Protein AF-A0A7R9BF26-F1 (afdb_monomer)

Organism: NCBI:txid399045

InterPro domains:
  IPR000421 Coagulation factor 5/8, C-terminal domain [PF00754] (26-139)
  IPR000421 Coagulation factor 5/8, C-terminal domain [PS01286] (125-142)
  IPR000421 Coagulation factor 5/8, C-terminal domain [PS50022] (1-142)
  IPR000421 Coagulation factor 5/8, C-terminal domain [SM00231] (3-142)
  IPR000421 Coagulation factor 5/8, C-terminal domain [cd00057] (7-141)
  IPR008979 Galactose-binding-like domain superfamily [SSF49785] (12-143)
  IPR048525 Discoidin domain-containing receptor 1/2, DS-like domain [PF21114] (148-254)

Nearest PDB structures (foldseek):
  4ag4-assembly1_A  TM=7.982E-01  e=8.325E-20  Homo sapiens
  7azb-assembly1_A  TM=8.829E-01  e=4.326E-13  Homo sapiens
  4qds-assembly1_B  TM=7.547E-01  e=5.752E-09  Homo sapiens
  6tdb-assembly4_D  TM=7.764E-01  e=1.797E-08  Homo sapiens
  2qqo-assembly3_A  TM=7.181E-01  e=1.338E-07  Homo sapiens

pLDDT: mean 81.73, std 18.09, range [24.58, 98.25]

Mean predicted aligned error: 9.23 Å

Secondary structure (DSSP, 8-state):
-EEPP-EESS-TT-SSSSSTT--GGG-SB--SSPB-SS----EEE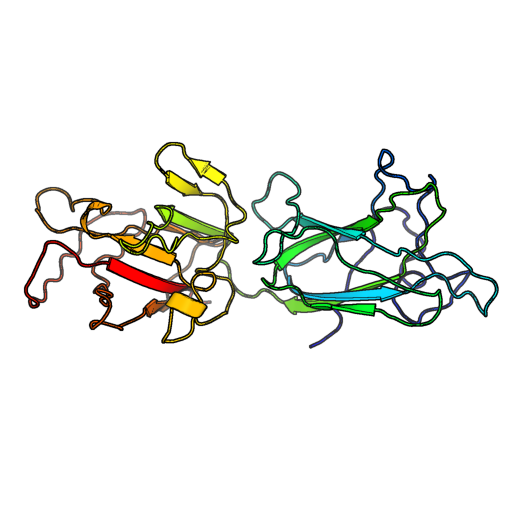EEEEEEEEEEEEEE---GGGT-----SEEEEEEE-TT-SSPEEP--TT----EE--SSSSS-EEEEEEEEEEEEEEEEEEE-SS-B---BEEEEEEEE----EEEEE-BPPPBPTTS-B---TT--SEE-TTSBEESB--GGGSSPPPPS-TTT-GGG-EEEEGGGSEEPTTSS-EE---EEEESS--EEEEEEEEE---GGGTB-PPPP-----SSS------------TTS-EEEEEEEEEEEE-

Foldseek 3Di:
DDWQDWAWPDDPPPRQLQAPPHQPPQRWAWDPFFAAQPDKDKTKIASVAKWFFFKKKKAFRCNVVPGWAAFQKKFKWFDAPQDPDIFTDAALVRDGMDGFDPTHRDMDMDTGHQTDTHRMMIIIGHDNDGGIHIIRMTTDTGGDPFFWQDKKWAAAQAAPVRQTLGQSRWRADADPLRMGDRTDGQQASPDDFDLPCSVVSNLKGKHWQVSFDADPPDNDGDTDMDTDGPDDFAWPDKDWRWHPPVVRQEHADDDAFDDDPDDDGDGDDDDDDDDRDRHMIMTSHIDIGGDD

Solvent-accessible surface area (backbone atoms only — not comparable to full-atom values): 16650 Å² total; per-residue (Å²): 133,41,79,52,75,69,44,66,63,86,68,100,82,63,83,74,22,36,41,66,96,35,70,52,91,58,19,38,48,56,65,94,63,59,30,22,81,88,42,85,56,70,54,42,35,42,41,91,48,49,27,38,34,43,28,37,35,36,24,18,16,26,50,95,73,76,35,81,26,33,35,51,22,30,32,44,33,35,32,34,82,93,57,96,60,78,41,73,49,54,36,84,83,70,49,47,73,43,81,45,26,93,45,25,74,56,70,31,78,47,76,42,54,59,51,46,71,29,31,31,41,30,45,27,58,45,33,90,53,81,38,69,40,15,41,12,49,46,43,29,34,47,79,50,86,71,54,73,55,24,44,28,35,67,58,34,37,64,45,95,87,66,54,57,15,36,52,79,59,47,72,37,51,70,46,97,90,39,37,35,35,83,15,52,28,38,41,68,57,86,51,79,46,54,88,64,38,86,88,33,32,79,31,28,32,21,43,42,58,88,76,38,48,62,44,89,98,54,89,50,66,42,84,68,75,48,80,42,57,79,61,93,68,52,74,71,52,71,52,70,45,60,44,68,50,53,95,78,39,26,36,69,74,81,89,58,80,89,75,66,103,66,84,80,87,66,92,66,87,83,91,85,86,94,75,90,88,69,48,27,34,35,33,13,28,52,47,73,40,66,55,130

Structure (mmCIF, N/CA/C/O backbone):
data_AF-A0A7R9BF26-F1
#
_entry.id   AF-A0A7R9BF26-F1
#
loop_
_atom_site.group_PDB
_atom_site.id
_atom_site.type_symbol
_atom_site.label_atom_id
_atom_site.label_alt_id
_atom_site.label_comp_id
_atom_site.label_asym_id
_atom_site.label_entity_id
_atom_site.label_seq_id
_atom_site.pdbx_PDB_ins_code
_atom_site.Cartn_x
_atom_site.Cartn_y
_atom_site.Cartn_z
_atom_site.occupancy
_atom_site.B_iso_or_equiv
_atom_site.auth_seq_id
_atom_site.auth_comp_id
_atom_site.auth_asym_id
_atom_site.auth_atom_id
_atom_site.pdbx_PDB_model_num
ATOM 1 N N . MET A 1 1 ? -11.846 0.792 -15.240 1.00 51.44 1 MET A N 1
ATOM 2 C CA . MET A 1 1 ? -10.496 1.201 -14.793 1.00 51.44 1 MET A CA 1
ATOM 3 C C . MET A 1 1 ? -9.929 2.122 -15.854 1.00 51.44 1 MET A C 1
ATOM 5 O O . MET A 1 1 ? -10.245 1.907 -17.022 1.00 51.44 1 MET A O 1
ATOM 9 N N . ARG A 1 2 ? -9.201 3.169 -15.472 1.00 64.88 2 ARG A N 1
ATOM 10 C CA . ARG A 1 2 ? -8.595 4.113 -16.416 1.00 64.88 2 ARG A CA 1
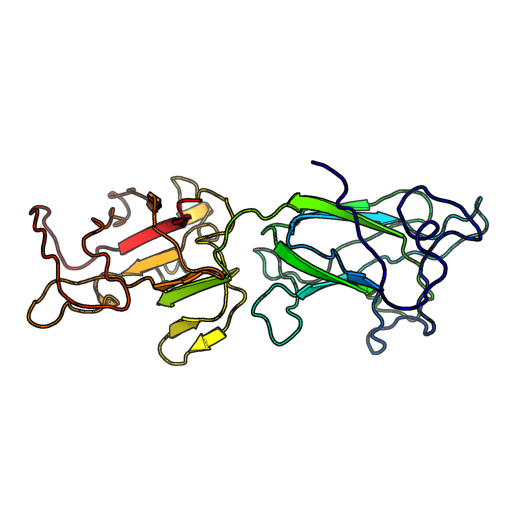ATOM 11 C C . ARG A 1 2 ? -7.123 4.293 -16.061 1.00 64.88 2 ARG A C 1
ATOM 13 O O . ARG A 1 2 ? -6.767 4.194 -14.887 1.00 64.88 2 ARG A O 1
ATOM 20 N N . ALA A 1 3 ? -6.321 4.555 -17.086 1.00 70.69 3 ALA A N 1
ATOM 21 C CA . ALA A 1 3 ? -4.963 5.049 -16.935 1.00 70.69 3 ALA A CA 1
ATOM 22 C C . ALA A 1 3 ? -4.975 6.329 -16.084 1.00 70.69 3 ALA A C 1
ATOM 24 O O . ALA A 1 3 ? -5.806 7.218 -16.308 1.00 70.69 3 ALA A O 1
ATOM 25 N N . VAL A 1 4 ? -4.095 6.390 -15.089 1.00 70.44 4 VAL A N 1
ATOM 26 C CA . VAL A 1 4 ? -3.896 7.555 -14.227 1.00 70.44 4 VAL A CA 1
ATOM 27 C C . VAL A 1 4 ? -2.885 8.471 -14.915 1.00 70.44 4 VAL A C 1
ATOM 29 O O . VAL A 1 4 ? -1.775 8.025 -15.188 1.00 70.44 4 VAL A O 1
ATOM 32 N N . PRO A 1 5 ? -3.219 9.736 -15.209 1.00 71.94 5 PRO A N 1
ATOM 33 C CA . PRO A 1 5 ? -2.259 10.663 -15.793 1.00 71.94 5 PRO A CA 1
ATOM 34 C C . PRO A 1 5 ? -1.188 11.035 -14.763 1.00 71.94 5 PRO A C 1
ATOM 36 O O . PRO A 1 5 ? -1.504 11.299 -13.604 1.00 71.94 5 PRO A O 1
ATOM 39 N N . PHE A 1 6 ? 0.078 11.096 -15.177 1.00 69.00 6 PHE A N 1
ATOM 40 C CA . PHE A 1 6 ? 1.170 11.444 -14.272 1.00 69.00 6 PHE A CA 1
ATOM 41 C C . PHE A 1 6 ? 2.364 12.088 -14.967 1.00 69.00 6 PHE A C 1
ATOM 43 O O . PHE A 1 6 ? 2.525 11.995 -16.184 1.00 69.00 6 PHE A O 1
ATOM 50 N N . ASN A 1 7 ? 3.226 12.718 -14.166 1.00 67.62 7 ASN A N 1
ATOM 51 C CA . ASN A 1 7 ? 4.518 13.231 -14.603 1.00 67.62 7 ASN A CA 1
ATOM 52 C C . ASN A 1 7 ? 5.645 12.387 -14.015 1.00 67.62 7 ASN A C 1
ATOM 54 O O . ASN A 1 7 ? 5.550 11.886 -12.898 1.00 67.62 7 ASN A O 1
ATOM 58 N N . ILE A 1 8 ? 6.742 12.271 -14.752 1.00 58.31 8 ILE A N 1
ATOM 59 C CA . ILE A 1 8 ? 7.933 11.563 -14.287 1.00 58.31 8 ILE A CA 1
ATOM 60 C C . ILE A 1 8 ? 8.918 12.587 -13.728 1.00 58.31 8 ILE A C 1
ATOM 62 O O . ILE A 1 8 ? 9.273 13.548 -14.413 1.00 58.31 8 ILE A O 1
ATOM 66 N N . GLY A 1 9 ? 9.334 12.389 -12.477 1.00 45.56 9 GLY A N 1
ATOM 67 C CA . GLY A 1 9 ? 10.364 13.199 -11.830 1.00 45.56 9 GLY A CA 1
ATOM 68 C C . GLY A 1 9 ? 11.761 12.843 -12.352 1.00 45.56 9 GLY A C 1
ATOM 69 O O . GLY A 1 9 ? 12.053 11.674 -12.580 1.00 45.56 9 GLY A O 1
ATOM 70 N N . HIS A 1 10 ? 12.614 13.861 -12.501 1.00 41.16 10 HIS A N 1
ATOM 71 C CA . HIS A 1 10 ? 13.935 13.870 -13.152 1.00 41.16 10 HIS A CA 1
ATOM 72 C C . HIS A 1 10 ? 13.934 13.829 -14.702 1.00 41.16 10 HIS A C 1
ATOM 74 O O . HIS A 1 10 ? 13.579 12.842 -15.351 1.00 41.16 10 HIS A O 1
ATOM 80 N N . ASP A 1 11 ? 14.435 14.948 -15.245 1.00 39.59 11 ASP A N 1
ATOM 81 C CA . ASP A 1 11 ? 14.518 15.442 -16.630 1.00 39.59 11 ASP A CA 1
ATOM 82 C C . ASP A 1 11 ? 13.271 16.106 -17.238 1.00 39.59 11 ASP A C 1
ATOM 84 O O . ASP A 1 11 ? 12.328 15.477 -17.712 1.00 39.59 11 ASP A O 1
ATOM 88 N N . HIS A 1 12 ? 13.354 17.437 -17.312 1.00 36.25 12 HIS A N 1
ATOM 89 C CA . HIS A 1 12 ? 12.369 18.395 -17.819 1.00 36.25 12 HIS A CA 1
ATOM 90 C C . HIS A 1 12 ? 12.105 18.337 -19.342 1.00 36.25 12 HIS A C 1
ATOM 92 O O . HIS A 1 12 ? 11.664 19.334 -19.911 1.00 36.25 12 HIS A O 1
ATOM 98 N N . GLN A 1 13 ? 12.334 17.212 -20.035 1.00 33.97 13 GLN A N 1
ATOM 99 C CA . GLN A 1 13 ? 12.191 17.193 -21.503 1.00 33.97 13 GLN A CA 1
ATOM 100 C C . GLN A 1 13 ? 11.659 15.915 -22.175 1.00 33.97 13 GLN A C 1
ATOM 102 O O . GLN A 1 13 ? 11.575 15.892 -23.399 1.00 33.97 13 GLN A O 1
ATOM 107 N N . LEU A 1 14 ? 11.227 14.876 -21.447 1.00 42.25 14 LEU A N 1
ATOM 108 C CA . LEU A 1 14 ? 10.731 13.628 -22.068 1.00 42.25 14 LEU A CA 1
ATOM 109 C C . LEU A 1 14 ? 9.489 13.069 -21.348 1.00 42.25 14 LEU A C 1
ATOM 111 O O . LEU A 1 14 ? 9.527 12.005 -20.735 1.00 42.25 14 LEU A O 1
ATOM 115 N N . SER A 1 15 ? 8.375 13.802 -21.414 1.00 44.84 15 SER A N 1
ATOM 116 C CA . SER A 1 15 ? 7.097 13.402 -20.797 1.00 44.84 15 SER A CA 1
ATOM 117 C C . SER A 1 15 ? 6.328 12.328 -21.594 1.00 44.84 15 SER A C 1
ATOM 119 O O . SER A 1 15 ? 5.576 11.573 -20.986 1.00 44.84 15 SER A O 1
ATOM 121 N N . SER A 1 16 ? 6.538 12.194 -22.911 1.00 46.16 16 SER A N 1
ATOM 122 C CA . SER A 1 16 ? 5.736 11.319 -23.795 1.00 46.16 16 SER A CA 1
ATOM 123 C C . SER A 1 16 ? 6.488 10.125 -24.407 1.00 46.16 16 SER A C 1
ATOM 125 O O . SER A 1 16 ? 6.064 9.569 -25.416 1.00 46.16 16 SER A O 1
ATOM 127 N N . SER A 1 17 ? 7.650 9.743 -23.872 1.00 48.06 17 SER A N 1
ATOM 128 C CA . SER A 1 17 ? 8.403 8.570 -24.358 1.00 48.06 17 SER A CA 1
ATOM 129 C C . SER A 1 17 ? 8.475 7.433 -23.343 1.00 48.06 17 SER A C 1
ATOM 131 O O . SER A 1 17 ? 9.115 6.424 -23.603 1.00 48.06 17 SER A O 1
ATOM 133 N N . ARG A 1 18 ? 7.852 7.591 -22.172 1.00 54.44 18 ARG A N 1
ATOM 134 C CA . ARG A 1 18 ? 7.981 6.666 -21.032 1.00 54.44 18 ARG A CA 1
ATOM 135 C C . ARG A 1 18 ? 6.645 6.021 -20.621 1.00 54.44 18 ARG A C 1
ATOM 137 O O . ARG A 1 18 ? 6.643 5.169 -19.734 1.00 54.44 18 ARG A O 1
ATOM 144 N N . GLN A 1 19 ? 5.539 6.395 -21.275 1.00 57.72 19 GLN A N 1
ATOM 145 C CA . GLN A 1 19 ? 4.234 5.739 -21.127 1.00 57.72 19 GLN A CA 1
ATOM 146 C C . GLN A 1 19 ? 4.193 4.446 -21.957 1.00 57.72 19 GLN A C 1
ATOM 148 O O . GLN A 1 19 ? 4.924 4.291 -22.943 1.00 57.72 19 GLN A O 1
ATOM 153 N N . ILE A 1 20 ? 3.349 3.491 -21.565 1.00 49.75 20 ILE A N 1
ATOM 154 C CA . ILE A 1 20 ? 3.234 2.208 -22.275 1.00 49.75 20 ILE A CA 1
ATOM 155 C C . ILE A 1 20 ? 2.747 2.454 -23.706 1.00 49.75 20 ILE A C 1
ATOM 157 O O . ILE A 1 20 ? 1.939 3.344 -23.970 1.00 49.75 20 ILE A O 1
ATOM 161 N N . ARG A 1 21 ? 3.235 1.637 -24.648 1.00 56.22 21 ARG A N 1
ATOM 162 C CA . ARG A 1 21 ? 2.860 1.679 -26.076 1.00 56.22 21 ARG A CA 1
ATOM 163 C C . ARG A 1 21 ? 3.266 2.9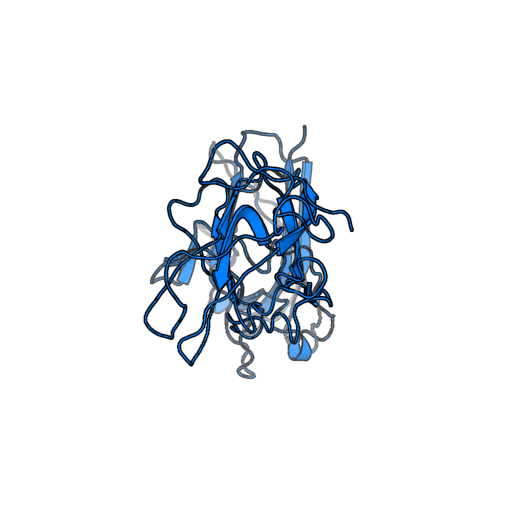61 -26.819 1.00 56.22 21 ARG A C 1
ATOM 165 O O . ARG A 1 21 ? 2.866 3.132 -27.966 1.00 56.22 21 ARG A O 1
ATOM 172 N N . GLN A 1 22 ? 4.082 3.828 -26.219 1.00 58.19 22 GLN A N 1
ATOM 173 C CA . GLN A 1 22 ? 4.744 4.934 -26.916 1.00 58.19 22 GLN A CA 1
ATOM 174 C C . GLN A 1 22 ? 6.179 4.521 -27.294 1.00 58.19 22 GLN A C 1
ATOM 176 O O . GLN A 1 22 ? 6.900 3.947 -26.482 1.00 58.19 22 GLN A O 1
ATOM 181 N N . GLU A 1 23 ? 6.584 4.771 -28.545 1.00 55.12 23 GLU A N 1
ATOM 182 C CA . GLU A 1 23 ? 7.872 4.322 -29.130 1.00 55.12 23 GLU A CA 1
ATOM 183 C C . GLU A 1 23 ? 8.753 5.500 -29.610 1.00 55.12 23 GLU A C 1
ATOM 185 O O . GLU A 1 23 ? 9.633 5.344 -30.456 1.00 55.12 23 GLU A O 1
ATOM 190 N N . ILE A 1 24 ? 8.539 6.712 -29.086 1.00 52.16 24 ILE A N 1
ATOM 191 C CA . ILE A 1 24 ? 9.310 7.899 -29.489 1.00 52.16 24 ILE A CA 1
ATOM 192 C C . ILE A 1 24 ? 10.739 7.820 -28.903 1.00 52.16 24 ILE A C 1
ATOM 194 O O . ILE A 1 24 ? 10.912 7.722 -27.690 1.00 52.16 24 ILE A O 1
ATOM 198 N N . HIS A 1 25 ? 11.766 7.867 -29.765 1.00 47.97 25 HIS A N 1
ATOM 199 C CA . HIS A 1 25 ? 13.205 7.930 -29.426 1.00 47.97 25 HIS A CA 1
ATOM 200 C C . HIS A 1 25 ? 13.702 6.884 -28.401 1.00 47.97 25 HIS A C 1
ATOM 202 O O . HIS A 1 25 ? 14.299 7.227 -27.385 1.00 47.97 25 HIS A O 1
ATOM 208 N N . ALA A 1 26 ? 13.480 5.595 -28.683 1.00 54.38 26 ALA A N 1
ATOM 209 C CA . ALA A 1 26 ? 13.887 4.437 -27.864 1.00 54.38 26 ALA A CA 1
ATOM 210 C C . ALA A 1 26 ? 13.131 4.225 -26.530 1.00 54.38 26 ALA A C 1
ATOM 212 O O . ALA A 1 26 ? 13.331 3.189 -25.899 1.00 54.38 26 ALA A O 1
ATOM 213 N N . GLY A 1 27 ? 12.201 5.118 -26.169 1.00 70.88 27 GLY A N 1
ATOM 214 C CA . GLY A 1 27 ? 10.891 4.757 -25.607 1.00 70.88 27 GLY A CA 1
ATOM 215 C C . GLY A 1 27 ? 10.806 4.120 -24.211 1.00 70.88 27 GLY A C 1
ATOM 216 O O . GLY A 1 27 ? 9.789 3.504 -23.920 1.00 70.88 27 GLY A O 1
ATOM 217 N N . ALA A 1 28 ? 11.824 4.185 -23.349 1.00 82.69 28 ALA A N 1
ATOM 218 C CA . ALA A 1 28 ? 11.741 3.630 -21.990 1.00 82.69 28 ALA A CA 1
ATOM 219 C C . ALA A 1 28 ? 12.651 4.372 -21.001 1.00 82.69 28 ALA A C 1
ATOM 221 O O . ALA A 1 28 ? 13.631 5.004 -21.397 1.00 82.69 28 ALA A O 1
ATOM 222 N N . TRP A 1 29 ? 12.354 4.276 -19.703 1.00 90.44 29 TRP A N 1
ATOM 223 C CA . TRP A 1 29 ? 13.291 4.677 -18.653 1.00 90.44 29 TRP A CA 1
ATOM 224 C C . TRP A 1 29 ? 14.268 3.534 -18.375 1.00 90.44 29 TRP A C 1
ATOM 226 O O . TRP A 1 29 ? 13.840 2.408 -18.134 1.00 90.44 29 TRP A O 1
ATOM 236 N N . CYS A 1 30 ? 15.566 3.821 -18.383 1.00 90.75 30 CYS A N 1
ATOM 237 C CA . CYS A 1 30 ? 16.610 2.866 -18.026 1.00 90.75 30 CYS A CA 1
ATOM 238 C C . CYS A 1 30 ? 17.479 3.500 -16.928 1.00 90.75 30 CYS A C 1
ATOM 240 O O . CYS A 1 30 ? 17.959 4.621 -17.132 1.00 90.75 30 CYS A O 1
ATOM 242 N N . PRO A 1 31 ? 17.679 2.841 -15.773 1.00 91.25 31 PRO A N 1
ATOM 243 C CA 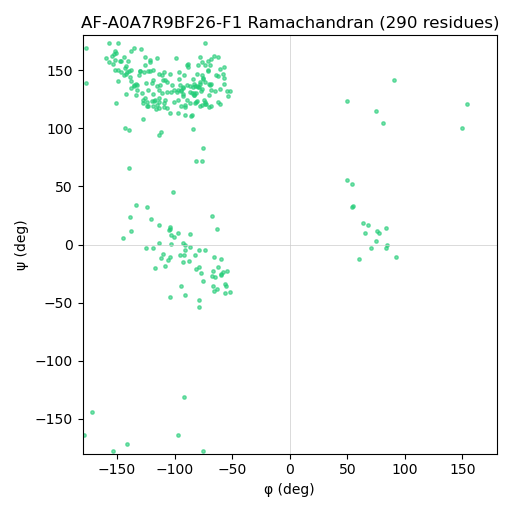. PRO A 1 31 ? 18.582 3.333 -14.745 1.00 91.25 31 PRO A CA 1
ATOM 244 C C . PRO A 1 31 ? 20.010 3.441 -15.287 1.00 91.25 31 PRO A C 1
ATOM 246 O O . PRO A 1 31 ? 20.420 2.690 -16.175 1.00 91.25 31 PRO A O 1
ATOM 249 N N . ARG A 1 32 ? 20.779 4.385 -14.736 1.00 87.88 32 ARG A N 1
ATOM 250 C CA . ARG A 1 32 ? 22.177 4.603 -15.134 1.00 87.88 32 ARG A CA 1
ATOM 251 C C . ARG A 1 32 ? 23.051 3.402 -14.772 1.00 87.88 32 ARG A C 1
ATOM 253 O O . ARG A 1 32 ? 23.939 3.026 -15.534 1.00 87.88 32 ARG A O 1
ATOM 260 N N . SER A 1 33 ? 22.803 2.832 -13.599 1.00 90.25 33 SER A N 1
ATOM 261 C CA . SER A 1 33 ? 23.521 1.681 -13.064 1.00 90.25 33 SER A CA 1
ATOM 262 C C . SER A 1 33 ? 22.817 0.384 -13.464 1.00 90.25 33 SER A C 1
ATOM 264 O O . SER A 1 33 ? 21.589 0.322 -13.527 1.00 90.25 33 SER A O 1
ATOM 266 N N . SER A 1 34 ? 23.587 -0.680 -13.706 1.00 92.50 34 SER A N 1
ATOM 267 C CA . SER A 1 34 ? 22.999 -2.018 -13.851 1.00 92.50 34 SER A CA 1
ATOM 268 C C . SER A 1 34 ? 22.446 -2.490 -12.508 1.00 92.50 34 SER A C 1
ATOM 270 O O . SER A 1 34 ? 23.083 -2.302 -11.475 1.00 92.50 34 SER A O 1
ATOM 272 N N . ILE A 1 35 ? 21.269 -3.110 -12.531 1.00 94.44 35 ILE A N 1
ATOM 273 C CA . ILE A 1 35 ? 20.554 -3.539 -11.329 1.00 94.44 35 ILE A CA 1
ATOM 274 C C . ILE A 1 35 ? 21.096 -4.881 -10.851 1.00 94.44 35 ILE A C 1
ATOM 276 O O . ILE A 1 35 ? 21.292 -5.802 -11.646 1.00 94.44 35 ILE A O 1
ATOM 280 N N . SER A 1 36 ? 21.297 -4.983 -9.543 1.00 92.12 36 SER A N 1
ATOM 281 C CA . SER A 1 36 ? 21.687 -6.185 -8.808 1.00 92.12 36 SER A CA 1
ATOM 282 C C . SER A 1 36 ? 20.947 -6.221 -7.466 1.00 92.12 36 SER A C 1
ATOM 284 O O . SER A 1 36 ? 20.063 -5.404 -7.208 1.00 92.12 36 SER A O 1
ATOM 286 N N . ASP A 1 37 ? 21.309 -7.156 -6.593 1.00 88.88 37 ASP A N 1
ATOM 287 C CA . ASP A 1 37 ? 20.798 -7.227 -5.223 1.00 88.88 37 ASP A CA 1
ATOM 288 C C . ASP A 1 37 ? 21.205 -6.028 -4.345 1.00 88.88 37 ASP A C 1
ATOM 290 O O . ASP A 1 37 ? 20.479 -5.662 -3.422 1.00 88.88 37 ASP A O 1
ATOM 294 N N . SER A 1 38 ? 22.346 -5.414 -4.652 1.00 87.62 38 SER A N 1
ATOM 295 C CA . SER A 1 38 ? 23.000 -4.337 -3.900 1.00 87.62 38 SER A CA 1
ATOM 296 C C . SER A 1 38 ? 22.833 -2.950 -4.530 1.00 87.62 38 SER A C 1
ATOM 298 O O . SER A 1 38 ? 23.141 -1.950 -3.883 1.00 87.62 38 SER A O 1
ATOM 300 N N . VAL A 1 39 ? 22.330 -2.865 -5.766 1.00 90.25 39 VAL A N 1
ATOM 301 C CA . VAL A 1 39 ? 22.105 -1.599 -6.481 1.00 90.25 39 VAL A CA 1
ATOM 302 C C . VAL A 1 39 ? 20.612 -1.288 -6.538 1.00 90.25 39 VAL A C 1
ATOM 304 O O . VAL A 1 39 ? 19.840 -2.020 -7.155 1.00 90.25 39 VAL A O 1
ATOM 307 N N . VAL A 1 40 ? 20.215 -0.171 -5.923 1.00 93.19 40 VAL A N 1
ATOM 308 C CA . VAL A 1 40 ? 18.826 0.303 -5.882 1.00 93.19 40 VAL A CA 1
ATOM 309 C C . VAL A 1 40 ? 18.701 1.605 -6.667 1.00 93.19 40 VAL A C 1
ATOM 311 O O . VAL A 1 40 ? 19.278 2.621 -6.300 1.00 93.19 40 VAL A O 1
ATOM 314 N N . GLU A 1 41 ? 17.900 1.570 -7.724 1.00 95.12 41 GLU A N 1
ATOM 315 C CA . GLU A 1 41 ? 17.525 2.718 -8.555 1.00 95.12 41 GLU A CA 1
ATOM 316 C C . GLU A 1 41 ? 15.995 2.784 -8.610 1.00 95.12 41 GLU A C 1
ATOM 318 O O . GLU A 1 41 ? 15.323 1.786 -8.330 1.00 95.12 41 GLU A O 1
ATOM 323 N N . TRP A 1 42 ? 15.415 3.929 -8.970 1.00 95.69 42 TRP A N 1
ATOM 324 C CA . TRP A 1 42 ? 13.959 4.058 -9.038 1.00 95.69 42 TRP A CA 1
ATOM 325 C C . TRP A 1 42 ? 13.485 4.998 -10.142 1.00 95.69 42 TRP A C 1
ATOM 327 O O . TRP A 1 42 ? 14.117 6.007 -10.448 1.00 95.69 42 TRP A O 1
ATOM 337 N N . LEU A 1 43 ? 12.311 4.681 -10.683 1.00 94.81 43 LEU A N 1
ATOM 338 C CA . LEU A 1 43 ? 11.504 5.591 -11.485 1.00 94.81 43 LEU A CA 1
ATOM 339 C C . LEU A 1 43 ? 10.444 6.214 -10.580 1.00 94.81 43 LEU A C 1
ATOM 341 O O . LEU A 1 43 ? 9.558 5.506 -10.102 1.00 94.81 43 LEU A O 1
ATOM 345 N N . GLU A 1 44 ? 10.542 7.521 -10.339 1.00 95.12 44 GLU A N 1
ATOM 346 C CA . GLU A 1 44 ? 9.568 8.270 -9.541 1.00 95.12 44 GLU A CA 1
ATOM 347 C C . GLU A 1 44 ? 8.504 8.920 -10.424 1.00 95.12 44 GLU A C 1
ATOM 349 O O . GLU A 1 44 ? 8.797 9.590 -11.418 1.00 95.12 44 GLU A O 1
ATOM 354 N N . ILE A 1 45 ? 7.259 8.743 -10.006 1.00 94.12 45 ILE A N 1
ATOM 355 C CA . ILE A 1 45 ? 6.071 9.292 -10.629 1.00 94.12 45 ILE A CA 1
ATOM 356 C C . ILE A 1 45 ? 5.403 10.248 -9.644 1.00 94.12 45 ILE A C 1
ATOM 358 O O . ILE A 1 45 ? 5.055 9.850 -8.533 1.00 94.12 45 ILE A O 1
ATOM 362 N N . ASP A 1 46 ? 5.192 11.485 -10.085 1.00 94.06 46 ASP A N 1
ATOM 363 C CA . ASP A 1 46 ? 4.423 12.514 -9.388 1.00 94.06 46 ASP A CA 1
ATOM 364 C C . ASP A 1 46 ? 3.050 12.659 -10.065 1.00 94.06 46 ASP A C 1
ATOM 366 O O . ASP A 1 46 ? 2.943 13.084 -11.225 1.00 94.06 46 ASP A O 1
ATOM 370 N N . LEU A 1 47 ? 1.997 12.277 -9.338 1.00 92.69 47 LEU A N 1
ATOM 371 C CA . LEU A 1 47 ? 0.614 12.252 -9.824 1.00 92.69 47 LEU A CA 1
ATOM 372 C C . LEU A 1 47 ? -0.062 13.629 -9.753 1.00 92.69 47 LEU A C 1
ATOM 374 O O . LEU A 1 47 ? -1.168 13.789 -10.269 1.00 92.69 47 LEU A O 1
ATOM 378 N N . ARG A 1 48 ? 0.567 14.630 -9.112 1.00 91.12 48 ARG A N 1
ATOM 379 C CA . ARG A 1 48 ? 0.041 15.993 -8.861 1.00 91.12 48 ARG A CA 1
ATOM 380 C C . ARG A 1 48 ? -1.244 16.080 -8.027 1.00 91.12 48 ARG A C 1
ATOM 382 O O . ARG A 1 48 ? -1.609 17.169 -7.598 1.00 91.12 48 ARG A O 1
ATOM 389 N N . SER A 1 49 ? -1.924 14.964 -7.806 1.00 91.88 49 SER A N 1
ATOM 390 C CA . SER A 1 49 ? -3.134 14.815 -7.003 1.00 91.88 49 SER A CA 1
ATOM 391 C C . SER A 1 49 ? -3.183 13.401 -6.428 1.00 91.88 49 SER A C 1
ATOM 393 O O . SER A 1 49 ? -2.439 12.523 -6.867 1.00 91.88 49 SER A O 1
ATOM 395 N N . THR A 1 50 ? -4.032 13.185 -5.428 1.00 93.38 50 THR A N 1
ATOM 396 C CA . THR A 1 50 ? -4.143 11.892 -4.751 1.00 93.38 50 THR A CA 1
ATOM 397 C C . THR A 1 50 ? -5.058 10.952 -5.533 1.00 93.38 50 THR A C 1
ATOM 399 O O . THR A 1 50 ? -6.191 11.301 -5.871 1.00 93.38 50 THR A O 1
ATOM 402 N N . PHE A 1 51 ? -4.591 9.732 -5.783 1.00 94.94 51 PHE A N 1
ATOM 403 C CA . PHE A 1 51 ? -5.351 8.683 -6.459 1.00 94.94 51 PHE A CA 1
ATOM 404 C C . PHE A 1 51 ? -5.483 7.442 -5.585 1.00 94.94 51 PHE A C 1
ATOM 406 O O . PHE A 1 51 ? -4.572 7.099 -4.834 1.00 94.94 51 PHE A O 1
ATOM 413 N N . VAL A 1 52 ? -6.591 6.726 -5.767 1.00 95.00 52 VAL A N 1
ATOM 414 C CA . VAL A 1 52 ? -6.708 5.314 -5.398 1.00 95.00 52 VAL A CA 1
ATOM 415 C C . VAL A 1 52 ? -6.174 4.492 -6.569 1.00 95.00 52 VAL A C 1
ATOM 417 O O . VAL A 1 52 ? -6.783 4.445 -7.642 1.00 95.00 52 V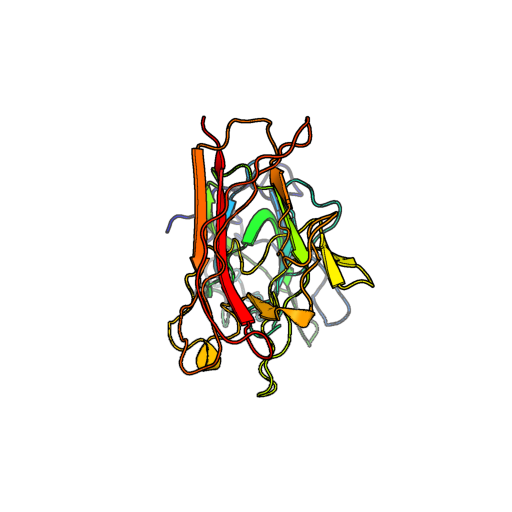AL A O 1
ATOM 420 N N . ILE A 1 53 ? -5.027 3.851 -6.380 1.00 96.62 53 ILE A N 1
ATOM 421 C CA . ILE A 1 53 ? -4.340 3.043 -7.387 1.00 96.62 53 ILE A CA 1
ATOM 422 C C . ILE A 1 53 ? -4.628 1.571 -7.104 1.00 96.62 53 ILE A C 1
ATOM 424 O O . ILE A 1 53 ? -4.339 1.054 -6.026 1.00 96.62 53 ILE A O 1
ATOM 428 N N . ILE A 1 54 ? -5.185 0.886 -8.097 1.00 96.12 54 ILE A N 1
ATOM 429 C CA . ILE A 1 54 ? -5.661 -0.504 -7.992 1.00 96.12 54 ILE A CA 1
ATOM 430 C C . ILE A 1 54 ? -4.803 -1.486 -8.790 1.00 96.12 54 ILE A C 1
ATOM 432 O O . ILE A 1 54 ? -5.002 -2.700 -8.730 1.00 96.12 54 ILE A O 1
ATOM 436 N N . GLY A 1 55 ? -3.876 -0.979 -9.593 1.00 96.56 55 GLY A N 1
ATOM 437 C CA . GLY A 1 55 ? -3.038 -1.809 -10.432 1.00 96.56 55 GLY A CA 1
ATOM 438 C C . GLY A 1 55 ? -2.015 -1.003 -11.199 1.00 96.56 55 GLY A C 1
ATOM 439 O O . GLY A 1 55 ? -2.061 0.225 -11.269 1.00 96.56 55 GLY A O 1
ATOM 440 N N . MET A 1 56 ? -1.093 -1.737 -11.790 1.00 96.56 56 MET A N 1
ATOM 441 C CA . MET A 1 56 ? 0.002 -1.201 -12.570 1.00 96.56 56 MET A CA 1
ATOM 442 C C . MET A 1 56 ? 0.278 -2.103 -13.753 1.00 96.56 56 MET A C 1
ATOM 444 O O . MET A 1 56 ? 0.059 -3.313 -13.701 1.00 96.56 56 MET A O 1
ATOM 448 N N . GLU A 1 57 ? 0.786 -1.508 -14.811 1.00 95.81 57 GLU A N 1
ATOM 449 C CA . GLU A 1 57 ? 1.216 -2.217 -15.998 1.00 95.81 57 GLU A CA 1
ATOM 450 C C . GLU A 1 57 ? 2.674 -1.849 -16.269 1.00 95.81 57 GLU A C 1
ATOM 452 O O . GLU A 1 57 ? 3.073 -0.698 -16.085 1.00 95.81 57 GLU A O 1
ATOM 457 N N . THR A 1 58 ? 3.487 -2.828 -16.656 1.00 95.75 58 THR A N 1
ATOM 458 C CA . THR A 1 58 ? 4.893 -2.621 -17.012 1.00 95.75 58 THR A CA 1
ATOM 459 C C . THR A 1 58 ? 5.187 -3.199 -18.388 1.00 95.75 58 THR A C 1
ATOM 461 O O . THR A 1 58 ? 4.588 -4.193 -18.806 1.00 95.75 58 THR A O 1
ATOM 464 N N . GLN A 1 59 ? 6.122 -2.593 -19.110 1.00 93.19 59 GLN A N 1
ATOM 465 C CA . GLN A 1 59 ? 6.591 -3.061 -20.414 1.00 93.19 59 GLN A CA 1
ATOM 466 C C . GLN A 1 59 ? 8.095 -2.794 -20.550 1.00 93.19 59 GLN A C 1
ATOM 468 O O . GLN A 1 59 ? 8.600 -1.794 -20.040 1.00 93.19 59 GLN A O 1
ATOM 473 N N . GLY A 1 60 ? 8.822 -3.680 -21.233 1.00 90.94 60 GLY A N 1
ATOM 474 C CA . GLY A 1 60 ? 10.246 -3.485 -21.514 1.00 90.94 60 GLY A CA 1
ATOM 475 C C . GLY A 1 60 ? 10.514 -2.464 -22.622 1.00 90.94 60 GLY A C 1
ATOM 476 O O . GLY A 1 60 ? 9.591 -1.870 -23.190 1.00 90.94 60 GLY A O 1
ATOM 477 N N . ARG A 1 61 ? 11.792 -2.273 -22.960 1.00 88.94 61 ARG A N 1
ATOM 478 C CA . ARG A 1 61 ? 12.223 -1.449 -24.095 1.00 88.94 61 ARG A CA 1
ATOM 479 C C . ARG A 1 61 ? 12.181 -2.282 -25.372 1.00 88.94 61 ARG A C 1
ATOM 481 O O . ARG A 1 61 ? 13.111 -3.037 -25.629 1.00 88.94 61 ARG A O 1
ATOM 488 N N . HIS A 1 62 ? 11.126 -2.152 -26.175 1.00 80.38 62 HIS A N 1
ATOM 489 C CA . HIS A 1 62 ? 11.037 -2.865 -27.453 1.00 80.38 62 HIS A CA 1
ATOM 490 C C . HIS A 1 62 ? 11.869 -2.176 -28.542 1.00 80.38 62 HIS A C 1
ATOM 492 O O . HIS A 1 62 ? 12.732 -2.815 -29.144 1.00 80.38 62 HIS A O 1
ATOM 498 N N . GLY A 1 63 ? 11.645 -0.875 -28.778 1.00 72.12 63 GLY A N 1
ATOM 499 C CA . GLY A 1 63 ? 12.458 -0.061 -29.685 1.00 72.12 63 GLY A CA 1
ATOM 500 C C . GLY A 1 63 ? 12.575 -0.669 -31.083 1.00 72.12 63 GLY A C 1
ATOM 501 O O . GLY A 1 63 ? 13.689 -0.883 -31.560 1.00 72.12 63 GLY A O 1
ATOM 502 N N . MET A 1 64 ? 11.439 -1.016 -31.701 1.00 70.56 64 MET A N 1
ATOM 503 C CA . MET A 1 64 ? 11.365 -1.685 -33.016 1.00 70.56 64 MET A CA 1
ATOM 504 C C . MET A 1 64 ? 12.166 -3.003 -33.092 1.00 70.56 64 MET A C 1
ATOM 506 O O . MET A 1 64 ? 12.739 -3.339 -34.126 1.00 70.56 64 MET A O 1
ATOM 510 N N . GLY A 1 65 ? 12.245 -3.742 -31.981 1.00 70.44 65 GLY A N 1
ATOM 511 C CA . GLY A 1 65 ? 12.964 -5.017 -31.878 1.00 70.44 65 GLY A CA 1
ATOM 512 C C . GLY A 1 65 ? 14.470 -4.898 -31.618 1.00 70.44 65 GLY A C 1
ATOM 513 O O . GLY A 1 65 ? 15.134 -5.916 -31.431 1.00 70.44 65 GLY A O 1
ATOM 514 N N . LEU A 1 66 ? 15.019 -3.680 -31.566 1.00 76.19 66 LEU A N 1
ATOM 515 C CA . LEU A 1 66 ? 16.426 -3.448 -31.214 1.00 76.19 66 LEU A CA 1
ATOM 516 C C . LEU A 1 66 ? 16.656 -3.455 -29.699 1.00 76.19 66 LEU A C 1
ATOM 518 O O . LEU A 1 66 ? 17.789 -3.623 -29.244 1.00 76.19 66 LEU A O 1
ATOM 522 N N . GLY A 1 67 ? 15.600 -3.238 -28.914 1.00 79.94 67 GLY A N 1
ATOM 523 C CA . GLY A 1 67 ? 15.664 -3.274 -27.464 1.00 79.94 67 GLY A CA 1
ATOM 524 C C . GLY A 1 67 ? 15.568 -4.678 -26.887 1.00 79.94 67 GLY A C 1
ATOM 525 O O . GLY A 1 67 ? 14.790 -5.513 -27.352 1.00 79.94 67 GLY A O 1
ATOM 526 N N . LYS A 1 68 ? 16.400 -4.937 -25.873 1.00 87.00 68 LYS A N 1
ATOM 527 C CA . LYS A 1 68 ? 16.549 -6.252 -25.221 1.00 87.00 68 LYS A CA 1
ATOM 528 C C . LYS A 1 68 ? 16.333 -6.194 -23.707 1.00 87.00 68 LYS A C 1
ATOM 530 O O . LYS A 1 68 ? 16.375 -7.221 -23.040 1.00 87.00 68 LYS A O 1
ATOM 535 N N . GLU A 1 69 ? 16.104 -5.006 -23.160 1.00 92.00 69 GLU A N 1
ATOM 536 C CA . GLU A 1 69 ? 16.100 -4.736 -21.731 1.00 92.00 69 GLU A CA 1
ATOM 537 C C . GLU A 1 69 ? 14.671 -4.614 -21.200 1.00 92.00 69 GLU A C 1
ATOM 539 O O . GLU A 1 69 ? 13.831 -3.880 -21.726 1.00 92.00 69 GLU A O 1
ATOM 544 N N . TYR A 1 70 ? 14.411 -5.329 -20.114 1.00 94.31 70 TYR A N 1
ATOM 545 C CA . TYR A 1 70 ? 13.151 -5.328 -19.382 1.00 94.31 70 TYR A CA 1
ATOM 546 C C . TYR A 1 70 ? 13.421 -5.694 -17.919 1.00 94.31 70 TYR A C 1
ATOM 548 O O . TYR A 1 70 ? 14.433 -6.336 -17.608 1.00 94.31 70 TYR A O 1
ATOM 556 N N . ALA A 1 71 ? 12.532 -5.269 -17.021 1.00 96.06 71 ALA A N 1
ATOM 557 C CA . ALA A 1 71 ? 12.584 -5.633 -15.609 1.00 96.06 71 ALA A CA 1
ATOM 558 C C . ALA A 1 71 ?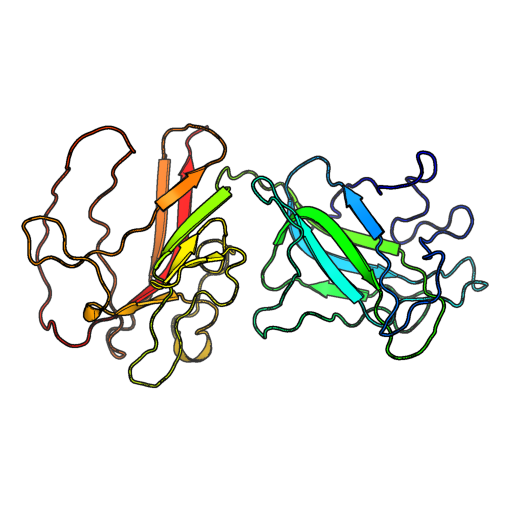 11.762 -6.907 -15.356 1.00 96.06 71 ALA A C 1
ATOM 560 O O . ALA A 1 71 ? 10.549 -6.915 -15.558 1.00 96.06 71 ALA A O 1
ATOM 561 N N . GLU A 1 72 ? 12.422 -7.972 -14.898 1.00 96.38 72 GLU A N 1
ATOM 562 C CA . GLU A 1 72 ? 11.768 -9.239 -14.522 1.00 96.38 72 GLU A CA 1
ATOM 563 C C . GLU A 1 72 ? 11.039 -9.151 -13.191 1.00 96.38 72 GLU A C 1
ATOM 565 O O . GLU A 1 72 ? 10.035 -9.825 -12.989 1.00 96.38 72 GLU A O 1
ATOM 570 N N . PHE A 1 73 ? 11.547 -8.322 -12.284 1.00 97.00 73 PHE A N 1
ATOM 571 C CA . PHE A 1 73 ? 10.956 -8.098 -10.980 1.00 97.00 73 PHE A CA 1
ATOM 572 C C . PHE A 1 73 ? 11.098 -6.636 -10.594 1.00 97.00 73 PHE A C 1
ATOM 574 O O . PHE A 1 73 ? 12.026 -5.942 -11.021 1.00 97.00 73 PHE A O 1
ATOM 581 N N . TYR A 1 74 ? 10.185 -6.168 -9.757 1.00 97.50 74 TYR A N 1
ATOM 582 C CA . TYR A 1 74 ? 10.262 -4.832 -9.188 1.00 97.50 74 TYR A CA 1
ATOM 583 C C . TYR A 1 74 ? 9.521 -4.764 -7.851 1.00 97.50 74 TYR A C 1
ATOM 585 O O . TYR A 1 74 ? 8.703 -5.626 -7.522 1.00 97.50 74 TYR A O 1
ATOM 593 N N . ARG A 1 75 ? 9.825 -3.733 -7.068 1.00 97.69 75 ARG A N 1
ATOM 594 C CA . ARG A 1 75 ? 9.103 -3.348 -5.852 1.00 97.69 75 ARG A CA 1
ATOM 595 C C . ARG A 1 75 ? 8.456 -1.988 -6.057 1.00 97.69 75 ARG A C 1
ATOM 597 O O . ARG A 1 75 ? 8.882 -1.223 -6.923 1.00 97.69 75 ARG A O 1
ATOM 604 N N . ILE A 1 76 ? 7.461 -1.687 -5.234 1.00 98.25 76 ILE A N 1
ATOM 605 C CA . ILE A 1 76 ? 6.799 -0.386 -5.220 1.00 98.25 76 ILE A CA 1
ATOM 606 C C . ILE A 1 76 ? 7.051 0.298 -3.885 1.00 98.25 76 ILE A C 1
ATOM 608 O O . ILE A 1 76 ? 6.938 -0.320 -2.825 1.00 98.25 76 ILE A O 1
ATOM 612 N N . MET A 1 77 ? 7.360 1.588 -3.948 1.00 98.19 77 MET A N 1
ATOM 613 C CA . MET A 1 77 ? 7.214 2.492 -2.814 1.00 98.19 77 MET A CA 1
ATOM 614 C C . MET A 1 77 ? 6.219 3.587 -3.168 1.00 98.19 77 MET A C 1
ATOM 616 O O . MET A 1 77 ? 6.107 3.967 -4.332 1.00 98.19 77 MET A O 1
ATOM 620 N N . TYR A 1 78 ? 5.505 4.109 -2.182 1.00 97.81 78 TYR A N 1
ATOM 621 C CA . TYR A 1 78 ? 4.537 5.176 -2.397 1.00 97.81 78 TYR A CA 1
ATOM 622 C C . TYR A 1 78 ? 4.573 6.204 -1.268 1.00 97.81 78 TYR A C 1
ATOM 624 O O . TYR A 1 78 ? 5.046 5.933 -0.160 1.00 97.81 78 TYR A O 1
ATOM 632 N N . MET A 1 79 ? 4.088 7.397 -1.582 1.00 95.75 79 MET A N 1
ATOM 633 C CA . MET A 1 79 ? 3.773 8.449 -0.626 1.00 95.75 79 MET A CA 1
ATOM 634 C C . MET A 1 79 ? 2.329 8.888 -0.827 1.00 95.75 79 MET A C 1
ATOM 636 O O . MET A 1 79 ? 1.774 8.750 -1.918 1.00 95.75 79 MET A O 1
ATOM 640 N N . ARG A 1 80 ? 1.737 9.414 0.243 1.00 93.25 80 ARG A N 1
ATOM 641 C CA . ARG A 1 80 ? 0.463 10.125 0.211 1.00 93.25 80 ARG A CA 1
ATOM 642 C C . ARG A 1 80 ? 0.533 11.359 1.108 1.00 93.25 80 ARG A C 1
ATOM 644 O O . ARG A 1 80 ? 1.438 11.429 1.952 1.00 93.25 80 ARG A O 1
ATOM 651 N N . PRO A 1 81 ? -0.433 12.287 1.009 1.00 87.88 81 PRO A N 1
ATOM 652 C CA . PRO A 1 81 ? -0.518 13.410 1.932 1.00 87.88 81 PRO A CA 1
ATOM 653 C C . PRO A 1 81 ? -0.487 12.948 3.397 1.00 87.88 81 PRO A C 1
ATOM 655 O O . PRO A 1 81 ? -1.183 12.011 3.782 1.00 87.88 81 PRO A O 1
ATOM 658 N N . GLY A 1 82 ? 0.353 13.593 4.210 1.00 84.00 82 GLY A N 1
ATOM 659 C CA . GLY A 1 82 ? 0.563 13.251 5.623 1.00 84.00 82 GLY A CA 1
ATOM 660 C C . GLY A 1 82 ? 1.716 12.276 5.899 1.00 84.00 82 GLY A C 1
ATOM 661 O O . GLY A 1 82 ? 2.113 12.131 7.055 1.00 84.00 82 GLY A O 1
ATOM 662 N N . PHE A 1 83 ? 2.299 11.638 4.879 1.00 91.25 83 PHE A N 1
ATOM 663 C CA . PHE A 1 83 ? 3.511 10.832 5.050 1.00 91.25 83 PHE A CA 1
ATOM 664 C C . PHE A 1 83 ? 4.782 11.683 5.001 1.00 91.25 83 PHE A C 1
ATOM 666 O O . PHE A 1 83 ? 4.963 12.505 4.107 1.00 91.25 83 PHE A O 1
ATOM 673 N N . ASN A 1 84 ? 5.699 11.416 5.935 1.00 90.06 84 ASN A N 1
ATOM 674 C CA . ASN A 1 84 ? 7.024 12.049 5.988 1.00 90.06 84 ASN A CA 1
ATOM 675 C C . ASN A 1 84 ? 8.119 11.202 5.317 1.00 90.06 84 ASN A C 1
ATOM 677 O O . ASN A 1 84 ? 9.249 11.655 5.161 1.00 90.06 84 ASN A O 1
ATOM 681 N N . GLU A 1 85 ? 7.800 9.962 4.947 1.00 93.69 85 GLU A N 1
ATOM 682 C CA . GLU A 1 85 ? 8.732 8.995 4.376 1.00 93.69 85 GLU A CA 1
ATOM 683 C C . GLU A 1 85 ? 8.021 8.083 3.371 1.00 93.69 85 GLU A C 1
ATOM 685 O O . GLU A 1 85 ? 6.801 7.907 3.416 1.00 93.69 85 GLU A O 1
ATOM 690 N N . TRP A 1 86 ? 8.797 7.495 2.463 1.00 95.81 86 TRP A N 1
ATOM 691 C CA . TRP A 1 86 ? 8.298 6.515 1.503 1.00 95.81 86 TRP A CA 1
ATOM 692 C C . TRP A 1 86 ? 7.904 5.222 2.212 1.00 95.81 86 TRP A C 1
ATOM 694 O O . TRP A 1 86 ? 8.681 4.676 2.997 1.00 95.81 86 TRP A O 1
ATOM 704 N N . ARG A 1 87 ? 6.724 4.687 1.890 1.00 95.88 87 ARG A N 1
ATOM 705 C CA . ARG A 1 87 ? 6.281 3.381 2.386 1.00 95.88 87 ARG A CA 1
ATOM 706 C C . ARG A 1 87 ? 6.487 2.302 1.326 1.00 95.88 87 ARG A C 1
ATOM 708 O O . ARG A 1 87 ? 6.103 2.518 0.176 1.00 95.88 87 ARG A O 1
ATOM 715 N N . PRO A 1 88 ? 7.067 1.139 1.674 1.00 96.75 88 PRO A N 1
ATOM 716 C CA . PRO A 1 88 ? 7.068 -0.010 0.782 1.00 96.75 88 PRO A CA 1
ATOM 717 C C . PRO A 1 88 ? 5.650 -0.571 0.665 1.00 96.75 88 PRO A C 1
ATOM 719 O O . PRO A 1 88 ? 4.949 -0.722 1.665 1.00 96.75 88 PRO A O 1
ATOM 722 N N . TYR A 1 89 ? 5.239 -0.914 -0.550 1.00 97.50 89 TYR A N 1
ATOM 723 C CA . TYR A 1 89 ? 4.010 -1.669 -0.754 1.00 97.50 89 TYR A CA 1
ATOM 724 C C . TYR A 1 89 ? 4.199 -3.127 -0.329 1.00 97.50 89 TYR A C 1
ATOM 726 O O . TYR A 1 89 ? 5.221 -3.744 -0.648 1.00 97.50 89 TYR A O 1
ATOM 734 N N . ARG A 1 90 ? 3.177 -3.686 0.323 1.00 95.62 90 ARG A N 1
ATOM 735 C CA . ARG A 1 90 ? 3.059 -5.118 0.601 1.00 95.62 90 ARG A CA 1
ATOM 736 C C . ARG A 1 90 ? 1.653 -5.580 0.254 1.00 95.62 90 ARG A C 1
ATOM 738 O O . ARG A 1 90 ? 0.693 -4.869 0.544 1.00 95.62 90 ARG A O 1
ATOM 745 N N . ASP A 1 91 ? 1.535 -6.743 -0.374 1.00 93.06 91 ASP A N 1
ATOM 746 C CA . ASP A 1 91 ? 0.226 -7.365 -0.564 1.00 93.06 91 ASP A CA 1
ATOM 747 C C . ASP A 1 91 ? -0.301 -7.957 0.757 1.00 93.06 91 ASP A C 1
ATOM 749 O O . ASP A 1 91 ? 0.406 -8.015 1.767 1.00 93.06 91 ASP A O 1
ATOM 753 N N . ARG A 1 92 ? -1.546 -8.447 0.762 1.00 89.19 92 ARG A N 1
ATOM 754 C CA . ARG A 1 92 ? -2.140 -9.098 1.951 1.00 89.19 92 ARG A CA 1
ATOM 755 C C . ARG A 1 92 ? -1.390 -10.338 2.452 1.00 89.19 92 ARG A C 1
ATOM 757 O O . ARG A 1 92 ? -1.710 -10.839 3.524 1.00 89.19 92 ARG A O 1
ATOM 764 N N . LYS A 1 93 ? -0.448 -10.867 1.671 1.00 89.38 93 LYS A N 1
ATOM 765 C CA . LYS A 1 93 ? 0.396 -12.021 2.004 1.00 89.38 93 LYS A CA 1
ATOM 766 C C . LYS A 1 93 ? 1.819 -11.591 2.393 1.00 89.38 93 LYS A C 1
ATOM 768 O O . LYS A 1 93 ? 2.702 -12.442 2.441 1.00 89.38 93 LYS A O 1
ATOM 773 N N . ASP A 1 94 ? 2.034 -10.297 2.651 1.00 90.81 94 ASP A N 1
ATOM 774 C CA . ASP A 1 94 ? 3.321 -9.672 2.992 1.00 90.81 94 ASP A CA 1
ATOM 775 C C . ASP A 1 94 ? 4.386 -9.762 1.874 1.00 90.81 94 ASP A C 1
ATOM 777 O O . ASP A 1 94 ? 5.579 -9.541 2.100 1.00 90.81 94 ASP A O 1
ATOM 781 N N . ASN A 1 95 ? 3.982 -10.029 0.625 1.00 94.50 95 ASN A N 1
ATOM 782 C CA . ASN A 1 95 ? 4.901 -10.002 -0.513 1.00 94.50 95 ASN A CA 1
ATOM 783 C C . ASN A 1 95 ? 5.157 -8.563 -0.970 1.00 94.50 95 ASN A C 1
ATOM 785 O O . ASN A 1 95 ? 4.233 -7.772 -1.156 1.00 94.50 95 ASN A O 1
ATOM 789 N N . GLN A 1 96 ? 6.427 -8.252 -1.237 1.00 95.62 96 GLN A N 1
ATOM 790 C CA . GLN A 1 96 ? 6.874 -6.924 -1.691 1.00 95.62 96 GLN A CA 1
ATOM 791 C C . GLN A 1 96 ? 7.383 -6.904 -3.137 1.00 95.62 96 GLN A C 1
ATOM 793 O O . GLN A 1 96 ? 7.660 -5.838 -3.686 1.00 95.62 96 GLN A O 1
ATOM 798 N N . VAL A 1 97 ? 7.587 -8.081 -3.734 1.00 96.50 97 VAL A N 1
ATOM 799 C CA . VAL A 1 97 ? 8.193 -8.235 -5.060 1.00 96.50 97 VAL A CA 1
ATOM 800 C C . VAL A 1 97 ? 7.124 -8.662 -6.050 1.00 96.50 97 VAL A C 1
ATOM 802 O O . VAL A 1 97 ? 6.481 -9.693 -5.871 1.00 96.50 97 VAL A O 1
ATOM 805 N N . PHE A 1 98 ? 6.985 -7.889 -7.119 1.00 97.69 98 PHE A N 1
ATOM 806 C CA . PHE A 1 98 ? 6.124 -8.208 -8.246 1.00 97.69 98 PHE A CA 1
ATOM 807 C C . PHE A 1 98 ? 6.918 -8.878 -9.359 1.00 97.69 98 PHE A C 1
ATOM 809 O O . PHE A 1 98 ? 8.050 -8.484 -9.644 1.00 97.69 98 PHE A O 1
ATOM 816 N N . GLU A 1 99 ? 6.300 -9.856 -10.018 1.00 97.25 99 GLU A N 1
ATOM 817 C CA . GLU A 1 99 ? 6.766 -10.367 -11.308 1.00 97.25 99 GLU A CA 1
ATOM 818 C C . GLU A 1 99 ? 6.440 -9.330 -12.394 1.00 97.25 99 GLU A C 1
ATOM 820 O O . GLU A 1 99 ? 5.282 -8.956 -12.588 1.00 97.25 99 GLU A O 1
ATOM 825 N N . GLY A 1 100 ? 7.470 -8.852 -13.082 1.00 96.50 100 GLY A N 1
ATOM 826 C CA . GLY A 1 100 ? 7.384 -7.922 -14.199 1.00 96.50 100 GLY A CA 1
ATOM 827 C C . GLY A 1 100 ? 7.307 -8.639 -15.545 1.00 96.50 100 GLY A C 1
ATOM 828 O O . GLY A 1 100 ? 6.494 -9.538 -15.763 1.00 96.50 100 GLY A O 1
ATOM 829 N N . ASN A 1 101 ? 8.137 -8.202 -16.484 1.00 96.44 101 ASN A N 1
ATOM 830 C CA . ASN A 1 101 ? 8.084 -8.634 -17.875 1.00 96.44 101 ASN A CA 1
ATOM 831 C C . ASN A 1 101 ? 8.943 -9.881 -18.132 1.00 96.44 101 ASN A C 1
ATOM 833 O O . ASN A 1 101 ? 9.933 -10.125 -17.444 1.00 96.44 101 ASN A O 1
ATOM 837 N N . LYS A 1 102 ? 8.570 -10.651 -19.161 1.00 95.06 102 LYS A N 1
ATOM 838 C CA . LYS A 1 102 ? 9.329 -11.818 -19.660 1.00 95.06 102 LYS A CA 1
ATOM 839 C C . LYS A 1 102 ? 10.049 -11.541 -20.978 1.00 95.06 102 LYS A C 1
ATOM 841 O O . LYS A 1 102 ? 10.911 -12.313 -21.380 1.00 95.06 102 LYS A O 1
ATOM 846 N N . ASP A 1 103 ? 9.700 -10.437 -21.624 1.00 91.31 103 ASP A N 1
ATOM 847 C CA . ASP A 1 103 ? 10.271 -9.966 -22.873 1.00 91.31 103 ASP A CA 1
ATOM 848 C C . ASP A 1 103 ? 10.123 -8.436 -22.971 1.00 91.31 103 ASP A C 1
ATOM 850 O O . ASP A 1 103 ? 9.661 -7.766 -22.041 1.00 91.31 103 ASP A O 1
ATOM 854 N N . THR A 1 104 ? 10.557 -7.858 -24.090 1.00 88.62 104 THR A N 1
ATOM 855 C CA . THR A 1 104 ? 10.543 -6.406 -24.289 1.00 88.62 104 THR A CA 1
ATOM 856 C C . THR A 1 104 ? 9.247 -5.844 -24.865 1.00 88.62 104 THR A C 1
ATOM 858 O O . THR A 1 104 ? 9.053 -4.625 -24.831 1.00 88.62 104 THR A O 1
ATOM 861 N N . ARG A 1 105 ? 8.372 -6.696 -25.405 1.00 85.94 105 ARG A N 1
ATOM 862 C CA . ARG A 1 105 ? 7.200 -6.313 -26.198 1.00 85.94 105 ARG A CA 1
ATOM 863 C C . ARG A 1 105 ? 5.907 -6.436 -25.407 1.00 85.94 105 ARG A C 1
ATOM 865 O O . ARG A 1 105 ? 5.081 -5.532 -25.479 1.00 85.94 105 ARG A O 1
ATOM 872 N N . ASP A 1 106 ? 5.712 -7.518 -24.678 1.00 90.38 106 ASP A N 1
ATOM 873 C CA . ASP A 1 106 ? 4.439 -7.844 -24.060 1.00 90.38 106 ASP A CA 1
ATOM 874 C C . ASP A 1 106 ? 4.336 -7.128 -22.705 1.00 90.38 106 ASP A C 1
ATOM 876 O O . ASP A 1 106 ? 5.266 -7.127 -21.887 1.00 90.38 106 ASP A O 1
ATOM 880 N N . SER A 1 107 ? 3.209 -6.449 -22.480 1.00 93.62 107 SER A N 1
ATOM 881 C CA . SER A 1 107 ? 2.966 -5.759 -21.217 1.00 93.62 107 SER A CA 1
ATOM 882 C C . SER A 1 107 ? 2.488 -6.734 -20.142 1.00 93.62 107 SER A C 1
ATOM 884 O O . SER A 1 107 ? 1.791 -7.715 -20.411 1.00 93.62 107 SER A O 1
ATOM 886 N N . LYS A 1 108 ? 2.871 -6.466 -18.895 1.00 96.44 108 LYS A N 1
ATOM 887 C CA . LYS A 1 108 ? 2.463 -7.234 -17.721 1.00 96.44 108 LYS A CA 1
ATOM 888 C C . LYS A 1 108 ? 1.633 -6.339 -16.821 1.00 96.44 108 LYS A C 1
ATOM 890 O O . LYS A 1 108 ? 2.132 -5.334 -16.329 1.00 96.44 108 LYS A O 1
ATOM 895 N N . PHE A 1 109 ? 0.391 -6.735 -16.571 1.00 96.94 109 PHE A N 1
ATOM 896 C CA . PHE A 1 109 ? -0.457 -6.099 -15.571 1.00 96.94 109 PHE A CA 1
ATOM 897 C C . PHE A 1 109 ? -0.331 -6.815 -14.221 1.00 96.94 109 PHE A C 1
ATOM 899 O O . PHE A 1 109 ? -0.411 -8.044 -14.158 1.00 96.94 109 PHE A O 1
ATOM 906 N N . ASN A 1 110 ? -0.189 -6.042 -13.147 1.00 97.38 110 ASN A N 1
ATOM 907 C CA . ASN A 1 110 ? -0.221 -6.499 -11.764 1.00 97.38 110 ASN A CA 1
ATOM 908 C C . ASN A 1 110 ? -1.294 -5.722 -10.996 1.00 97.38 110 ASN A C 1
ATOM 910 O O . ASN A 1 110 ? -1.263 -4.492 -10.923 1.00 97.38 110 ASN A O 1
ATOM 914 N N . ARG A 1 111 ? -2.250 -6.449 -10.410 1.00 96.31 111 ARG A N 1
ATOM 915 C CA . ARG A 1 111 ? -3.270 -5.873 -9.528 1.00 96.31 111 ARG A CA 1
ATOM 916 C C . ARG A 1 111 ? -2.667 -5.605 -8.148 1.00 96.31 111 ARG A C 1
ATOM 918 O O . ARG A 1 111 ? -1.928 -6.442 -7.636 1.00 96.31 111 ARG A O 1
ATOM 925 N N . LEU A 1 112 ? -3.025 -4.473 -7.554 1.00 96.50 112 LEU A N 1
ATOM 926 C CA . LEU A 1 112 ? -2.729 -4.160 -6.161 1.00 96.50 112 LEU A CA 1
ATOM 927 C C . LEU A 1 112 ? -3.875 -4.675 -5.279 1.00 96.50 112 LEU A C 1
ATOM 929 O O . LEU A 1 112 ? -5.044 -4.364 -5.516 1.00 96.50 112 LEU A O 1
ATOM 933 N N . ASP A 1 113 ? -3.534 -5.505 -4.300 1.00 94.00 113 ASP A N 1
ATOM 934 C CA . ASP A 1 113 ? -4.426 -5.957 -3.232 1.00 94.00 113 ASP A CA 1
ATOM 935 C C . ASP A 1 113 ? -3.630 -5.978 -1.913 1.00 94.00 113 ASP A C 1
ATOM 937 O O . ASP A 1 113 ? -2.862 -6.921 -1.675 1.00 94.00 113 ASP A O 1
ATOM 941 N N . PRO A 1 114 ? -3.765 -4.930 -1.083 1.00 95.12 114 PRO A N 1
ATOM 942 C CA . PRO A 1 114 ? -4.770 -3.860 -1.176 1.00 95.12 114 PRO A CA 1
ATOM 943 C C . PRO A 1 114 ? -4.461 -2.787 -2.241 1.00 95.12 114 PRO A C 1
ATOM 945 O O . PRO A 1 114 ? -3.315 -2.642 -2.658 1.00 95.12 114 PRO A O 1
ATOM 948 N N . PRO A 1 115 ? -5.455 -1.995 -2.683 1.00 95.38 115 PRO A N 1
ATOM 949 C CA . PRO A 1 115 ? -5.197 -0.734 -3.378 1.00 95.38 115 PRO A CA 1
ATOM 950 C C . PRO A 1 115 ? -4.348 0.214 -2.520 1.00 95.38 115 PRO A C 1
ATOM 952 O O . PRO A 1 115 ? -4.435 0.180 -1.295 1.00 95.38 115 PRO A O 1
ATOM 955 N N . ILE A 1 116 ? -3.578 1.103 -3.150 1.00 95.62 116 ILE A N 1
ATOM 956 C CA . ILE A 1 116 ? -2.863 2.175 -2.437 1.00 95.62 116 ILE A CA 1
ATOM 957 C C . ILE A 1 116 ? -3.502 3.528 -2.711 1.00 95.62 116 ILE A C 1
ATOM 959 O O . ILE A 1 116 ? -3.885 3.823 -3.842 1.00 95.62 116 ILE A O 1
ATOM 963 N N . ILE A 1 117 ? -3.565 4.370 -1.686 1.00 95.50 117 ILE A N 1
ATOM 964 C CA . ILE A 1 117 ? -3.842 5.797 -1.841 1.00 95.50 117 ILE A CA 1
ATOM 965 C C . ILE A 1 117 ? -2.494 6.503 -1.903 1.00 95.50 117 ILE A C 1
ATOM 967 O O . ILE A 1 117 ? -1.707 6.383 -0.963 1.00 95.50 117 ILE A O 1
ATOM 971 N N . ALA A 1 118 ? -2.212 7.192 -3.008 1.00 96.12 118 ALA A N 1
ATOM 972 C CA . ALA A 1 118 ? -0.911 7.809 -3.240 1.00 96.12 118 ALA A CA 1
ATOM 973 C C . ALA A 1 118 ? -0.990 9.082 -4.093 1.00 96.12 118 ALA A C 1
ATOM 975 O O . ALA A 1 118 ? -1.843 9.200 -4.973 1.00 96.12 118 ALA A O 1
ATOM 976 N N . ASP A 1 119 ? -0.060 10.006 -3.852 1.00 95.06 119 ASP A N 1
ATOM 977 C CA . ASP A 1 119 ? 0.239 11.165 -4.708 1.00 95.06 119 ASP A CA 1
ATOM 978 C C . ASP A 1 119 ? 1.591 11.018 -5.433 1.00 95.06 119 ASP A C 1
ATOM 980 O O . ASP A 1 119 ? 1.832 11.657 -6.462 1.00 95.06 119 ASP A O 1
ATOM 984 N N . LYS A 1 120 ? 2.459 10.123 -4.944 1.00 96.69 120 LYS A N 1
ATOM 985 C CA . LYS A 1 120 ? 3.708 9.737 -5.600 1.00 96.69 120 LYS A CA 1
ATOM 986 C C . LYS A 1 120 ? 3.956 8.240 -5.502 1.00 96.69 120 LYS A C 1
ATOM 988 O O . LYS A 1 120 ? 3.686 7.613 -4.478 1.00 96.69 120 LYS A O 1
ATOM 993 N N . VAL A 1 121 ? 4.535 7.674 -6.558 1.00 98.00 121 VAL A N 1
ATOM 994 C CA . VAL A 1 121 ? 4.854 6.242 -6.655 1.00 98.00 121 VAL A CA 1
ATOM 995 C C . VAL A 1 121 ? 6.256 6.059 -7.225 1.00 98.00 121 VAL A C 1
ATOM 997 O O . VAL A 1 121 ? 6.635 6.722 -8.186 1.00 98.00 121 VAL A O 1
ATOM 1000 N N . ARG A 1 122 ? 7.030 5.139 -6.652 1.00 97.81 122 ARG A N 1
ATOM 1001 C CA . ARG A 1 122 ? 8.339 4.710 -7.147 1.00 97.81 122 ARG A CA 1
ATOM 1002 C C . ARG A 1 122 ? 8.284 3.262 -7.601 1.00 97.81 122 ARG A C 1
ATOM 1004 O O . ARG A 1 122 ? 7.939 2.382 -6.814 1.00 97.81 122 ARG A O 1
ATOM 1011 N N . PHE A 1 123 ? 8.704 3.024 -8.839 1.00 97.81 123 PHE A N 1
ATOM 1012 C CA . PHE A 1 123 ? 9.022 1.691 -9.344 1.00 97.81 123 PHE A CA 1
ATOM 1013 C C . PHE A 1 123 ? 10.502 1.415 -9.113 1.00 97.81 123 PHE A C 1
ATOM 1015 O O . PHE A 1 123 ? 11.357 2.136 -9.626 1.00 97.81 123 PHE A O 1
ATOM 1022 N N . ILE A 1 124 ? 10.798 0.371 -8.345 1.00 97.38 124 ILE A N 1
ATOM 1023 C CA . ILE A 1 124 ? 12.158 -0.017 -7.972 1.00 97.38 124 ILE A CA 1
ATOM 1024 C C . ILE A 1 124 ? 12.465 -1.347 -8.662 1.00 97.38 124 ILE A C 1
ATOM 1026 O O . ILE A 1 124 ? 12.038 -2.389 -8.152 1.00 97.38 124 ILE A O 1
ATOM 1030 N N . PRO A 1 125 ? 13.144 -1.362 -9.825 1.00 96.81 125 PRO A N 1
ATOM 1031 C CA . PRO A 1 125 ? 13.543 -2.613 -10.455 1.00 96.81 125 PRO A CA 1
ATOM 1032 C C . PRO A 1 125 ? 14.399 -3.455 -9.504 1.00 96.81 125 PRO A C 1
ATOM 1034 O O . PRO A 1 125 ? 15.213 -2.938 -8.742 1.00 96.81 125 PRO A O 1
ATOM 1037 N N . PHE A 1 126 ? 14.214 -4.769 -9.559 1.00 94.19 126 PHE A N 1
ATOM 1038 C CA . PHE A 1 126 ? 14.916 -5.730 -8.719 1.00 94.19 126 PHE A CA 1
ATOM 1039 C C . PHE A 1 126 ? 15.443 -6.887 -9.571 1.00 94.19 126 PHE A C 1
ATOM 1041 O O . PHE A 1 126 ? 14.741 -7.405 -10.438 1.00 94.19 126 PHE A O 1
ATOM 1048 N N . SER A 1 127 ? 16.679 -7.313 -9.313 1.00 92.75 127 SER A N 1
ATOM 1049 C CA . SER A 1 127 ? 17.287 -8.464 -9.978 1.00 92.75 127 SER A CA 1
ATOM 1050 C C . SER A 1 127 ? 18.267 -9.164 -9.044 1.00 92.75 127 SER A C 1
ATOM 1052 O O . SER A 1 127 ? 19.019 -8.509 -8.330 1.00 92.75 127 SER A O 1
ATOM 1054 N N . LYS A 1 128 ? 18.293 -10.501 -9.073 1.00 89.38 128 LYS A N 1
ATOM 1055 C CA . LYS A 1 128 ? 19.283 -11.305 -8.329 1.00 89.38 128 LYS A CA 1
ATOM 1056 C C . LYS A 1 128 ? 20.650 -11.356 -9.016 1.00 89.38 128 LYS A C 1
ATOM 1058 O O . LYS A 1 128 ? 21.645 -11.678 -8.380 1.00 89.38 128 LYS A O 1
ATOM 1063 N N . HIS A 1 129 ? 20.697 -11.059 -10.311 1.00 90.56 129 HIS A N 1
ATOM 1064 C CA . HIS A 1 129 ? 21.920 -11.039 -11.110 1.00 90.56 129 HIS A CA 1
ATOM 1065 C C . HIS A 1 129 ? 22.098 -9.665 -11.747 1.00 90.56 129 HIS A C 1
ATOM 1067 O O . HIS A 1 129 ? 21.111 -8.996 -12.057 1.00 90.56 129 HIS A O 1
ATOM 1073 N N . VAL A 1 130 ? 23.347 -9.251 -11.958 1.00 93.25 130 VAL A N 1
ATOM 1074 C CA . VAL A 1 130 ? 23.658 -7.960 -12.581 1.00 93.25 130 VAL A CA 1
ATOM 1075 C C . VAL A 1 130 ? 23.060 -7.913 -13.985 1.00 93.25 130 VAL A C 1
ATOM 1077 O O . VAL A 1 130 ? 23.395 -8.747 -14.827 1.00 93.25 130 VAL A O 1
ATOM 1080 N N . ARG A 1 131 ? 22.182 -6.942 -14.249 1.00 93.00 131 ARG A N 1
ATOM 1081 C CA . ARG A 1 131 ? 21.600 -6.734 -15.581 1.00 93.00 131 ARG A CA 1
ATOM 1082 C C . ARG A 1 131 ? 21.208 -5.286 -15.829 1.00 93.00 131 ARG A C 1
ATOM 1084 O O . ARG A 1 131 ? 20.788 -4.568 -14.922 1.00 93.00 131 ARG A O 1
ATOM 1091 N N . THR A 1 132 ? 21.270 -4.878 -17.089 1.00 92.62 132 THR A N 1
ATOM 1092 C CA . THR A 1 132 ? 20.627 -3.645 -17.544 1.00 92.62 132 THR A CA 1
ATOM 1093 C C . THR A 1 132 ? 19.127 -3.894 -17.682 1.00 92.62 132 THR A C 1
ATOM 1095 O O . THR A 1 132 ? 18.700 -4.896 -18.259 1.00 92.62 132 THR A O 1
ATOM 1098 N N . VAL A 1 133 ? 18.319 -2.995 -17.130 1.00 93.88 133 VAL A N 1
ATOM 1099 C CA . VAL A 1 133 ? 16.855 -3.045 -17.225 1.00 93.88 133 VAL A CA 1
ATOM 1100 C C . VAL A 1 133 ? 16.353 -1.766 -17.872 1.00 93.88 133 VAL A C 1
ATOM 1102 O O . VAL A 1 133 ? 17.015 -0.738 -17.810 1.00 93.88 133 VAL A O 1
ATOM 1105 N N . CYS A 1 134 ? 15.168 -1.824 -18.460 1.00 93.00 134 CYS A N 1
ATOM 1106 C CA . CYS A 1 134 ? 14.424 -0.643 -18.864 1.00 93.00 134 CYS A CA 1
ATOM 1107 C C . CYS A 1 134 ? 12.943 -0.888 -18.574 1.00 93.00 134 CYS A C 1
ATOM 1109 O O . CYS A 1 134 ? 12.478 -2.030 -18.635 1.00 93.00 134 CYS A O 1
ATOM 1111 N N . MET A 1 135 ? 12.207 0.167 -18.246 1.00 93.12 135 MET A N 1
ATOM 1112 C CA . MET A 1 135 ? 10.795 0.103 -17.889 1.00 93.12 135 MET A CA 1
ATOM 1113 C C . MET A 1 135 ? 10.009 1.210 -18.593 1.00 93.12 135 MET A C 1
ATOM 1115 O O . MET A 1 135 ? 10.418 2.371 -18.630 1.00 93.12 135 MET A O 1
ATOM 1119 N N . ARG A 1 136 ? 8.846 0.833 -19.110 1.00 92.12 136 ARG A N 1
ATOM 1120 C CA . ARG A 1 136 ? 7.684 1.692 -19.334 1.00 92.12 136 ARG A CA 1
ATOM 1121 C C . ARG A 1 136 ? 6.621 1.275 -18.341 1.00 92.12 136 ARG A C 1
ATOM 1123 O O . ARG A 1 136 ? 6.477 0.079 -18.078 1.00 92.12 136 ARG A O 1
ATOM 1130 N N . VAL A 1 137 ? 5.896 2.237 -17.799 1.00 93.75 137 VAL A N 1
ATOM 1131 C CA . VAL A 1 137 ? 4.944 1.978 -16.720 1.00 93.75 137 VAL A CA 1
ATOM 1132 C C . VAL A 1 137 ? 3.654 2.748 -16.943 1.00 93.75 137 VAL A C 1
ATOM 1134 O O . VAL A 1 137 ? 3.663 3.824 -17.534 1.00 93.75 137 VAL A O 1
ATOM 1137 N N . GLU A 1 138 ? 2.558 2.179 -16.461 1.00 93.44 138 GLU A N 1
ATOM 1138 C CA . GLU A 1 138 ? 1.237 2.799 -16.411 1.00 93.44 138 GLU A CA 1
ATOM 1139 C C . GLU A 1 138 ? 0.609 2.471 -15.057 1.00 93.44 138 GLU A C 1
ATOM 1141 O O . GLU A 1 138 ? 0.739 1.350 -14.555 1.00 93.44 138 GLU A O 1
ATOM 1146 N N . LEU A 1 139 ? -0.087 3.438 -14.466 1.00 95.56 139 LEU A N 1
ATOM 1147 C CA . LEU A 1 139 ? -0.837 3.256 -13.226 1.00 95.56 139 LEU A CA 1
ATOM 1148 C C . LEU A 1 139 ? -2.330 3.237 -13.552 1.00 95.56 139 LEU A C 1
ATOM 1150 O O . LEU A 1 139 ? -2.801 4.011 -14.379 1.00 95.56 139 LEU A O 1
ATOM 1154 N N . HIS A 1 140 ? -3.087 2.362 -12.896 1.00 95.19 140 HIS A N 1
ATOM 1155 C CA . HIS A 1 140 ? -4.531 2.228 -13.095 1.00 95.19 140 HIS A CA 1
ATOM 1156 C C . HIS A 1 140 ? -5.265 2.535 -11.793 1.00 95.19 140 HIS A C 1
ATOM 1158 O O . HIS A 1 140 ? -4.941 1.971 -10.746 1.00 95.19 140 HIS A O 1
ATOM 1164 N N . GLY A 1 141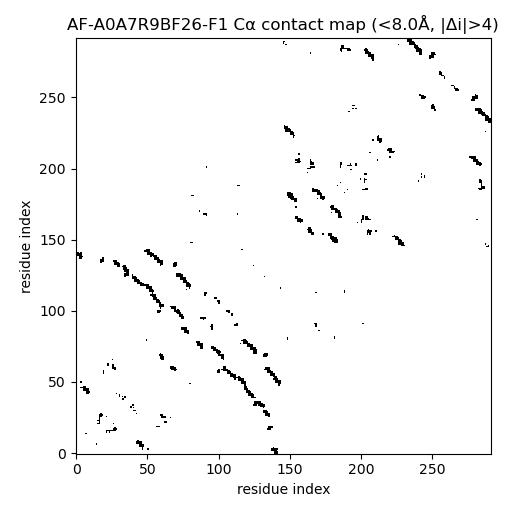 ? -6.272 3.406 -11.851 1.00 94.75 141 GLY A N 1
ATOM 1165 C CA . GLY A 1 141 ? -6.913 3.930 -10.645 1.00 94.75 141 GLY A CA 1
ATOM 1166 C C . GLY A 1 141 ? -8.064 4.898 -10.900 1.00 94.75 141 GLY A C 1
ATOM 1167 O O . GLY A 1 141 ? -8.608 4.971 -12.008 1.00 94.75 141 GLY A O 1
AT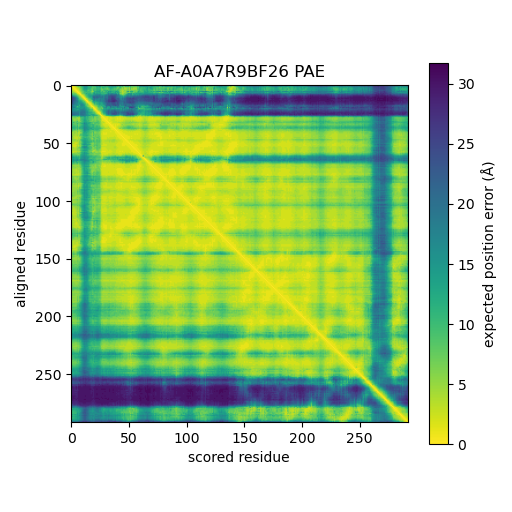OM 1168 N N . CYS A 1 142 ? -8.438 5.627 -9.852 1.00 93.06 142 CYS A N 1
ATOM 1169 C CA . CYS A 1 142 ? -9.369 6.755 -9.890 1.00 93.06 142 CYS A CA 1
ATOM 1170 C C . CYS A 1 142 ? -8.943 7.841 -8.894 1.00 93.06 142 CYS A C 1
ATOM 1172 O O . CYS A 1 142 ? -8.163 7.571 -7.982 1.00 93.06 142 CYS A O 1
ATOM 1174 N N . ASN A 1 143 ? -9.443 9.066 -9.070 1.00 92.38 143 ASN A N 1
ATOM 1175 C CA . ASN A 1 143 ? -9.182 10.151 -8.123 1.00 92.38 143 ASN A CA 1
ATOM 1176 C C . ASN A 1 143 ? -9.633 9.736 -6.721 1.00 92.38 143 ASN A C 1
ATOM 1178 O O . ASN A 1 143 ? -10.709 9.155 -6.562 1.00 92.38 143 ASN A O 1
ATOM 1182 N N . HIS A 1 144 ? -8.820 10.055 -5.720 1.00 91.12 144 HIS A N 1
ATOM 1183 C CA . HIS A 1 144 ? -9.230 9.955 -4.331 1.00 91.12 144 HIS A CA 1
ATOM 1184 C C . HIS A 1 144 ? -9.970 11.241 -3.959 1.00 91.12 144 HIS A C 1
ATOM 1186 O O . HIS A 1 144 ? -9.382 12.319 -3.960 1.00 91.12 144 HIS A O 1
ATOM 1192 N N . THR A 1 145 ? -11.276 11.131 -3.724 1.00 84.62 145 THR A N 1
ATOM 1193 C CA . THR A 1 145 ? -12.161 12.271 -3.428 1.00 84.62 145 THR A CA 1
ATOM 1194 C C . THR A 1 145 ? -12.522 12.377 -1.952 1.00 84.62 145 THR A C 1
ATOM 1196 O O . THR A 1 145 ? -13.327 13.224 -1.591 1.00 84.62 145 THR A O 1
ATOM 1199 N N . GLU A 1 146 ? -12.008 11.477 -1.121 1.00 82.19 146 GLU A N 1
ATOM 1200 C CA . GLU A 1 146 ? -12.272 11.474 0.311 1.00 82.19 146 GLU A CA 1
ATOM 1201 C C . GLU A 1 146 ? -11.137 12.185 1.054 1.00 82.19 146 GLU A C 1
ATOM 1203 O O . GLU A 1 146 ? -9.984 12.153 0.631 1.00 82.19 146 GLU A O 1
ATOM 1208 N N . ASP A 1 147 ? -11.471 12.826 2.174 1.00 84.69 147 ASP A N 1
ATOM 1209 C CA . ASP A 1 147 ? -10.527 13.656 2.932 1.00 84.69 147 ASP A CA 1
ATOM 1210 C C . ASP A 1 147 ? -9.810 12.889 4.056 1.00 84.69 147 ASP A C 1
ATOM 1212 O O . ASP A 1 147 ? -9.052 13.486 4.827 1.00 84.69 147 ASP A O 1
ATOM 1216 N N . LEU A 1 148 ? -10.078 11.589 4.229 1.00 87.88 148 LEU A N 1
ATOM 1217 C CA . LEU A 1 148 ? -9.494 10.814 5.322 1.00 87.88 148 LEU A CA 1
ATOM 1218 C C . LEU A 1 148 ? -7.993 10.599 5.084 1.00 87.88 148 LEU A C 1
ATOM 1220 O O . LEU A 1 148 ? -7.580 9.920 4.151 1.00 87.88 148 LEU A O 1
ATOM 1224 N N . VAL A 1 149 ? -7.169 11.119 5.992 1.00 90.06 149 VAL A N 1
ATOM 1225 C CA . VAL A 1 149 ? -5.704 10.987 5.940 1.00 90.06 149 VAL A CA 1
ATOM 1226 C C . VAL A 1 149 ? -5.236 9.748 6.699 1.00 90.06 149 VAL A C 1
ATOM 1228 O O . VAL A 1 149 ? -4.330 9.034 6.261 1.00 90.06 149 VAL A O 1
ATOM 1231 N N . SER A 1 150 ? -5.817 9.515 7.878 1.00 93.00 150 SER A N 1
ATOM 1232 C CA . SER A 1 150 ? -5.493 8.365 8.723 1.00 93.00 150 SER A CA 1
ATOM 1233 C C . SER A 1 150 ? -6.600 8.059 9.725 1.00 93.00 150 SER A C 1
ATOM 1235 O O . SER A 1 150 ? -7.406 8.931 10.063 1.00 93.00 150 SER A O 1
ATOM 1237 N N . TYR A 1 151 ? -6.606 6.837 10.248 1.00 92.81 151 TYR A N 1
ATOM 1238 C CA . TYR A 1 151 ? -7.357 6.492 11.450 1.00 92.81 151 TYR A CA 1
ATOM 1239 C C . TYR A 1 151 ? -6.433 5.959 12.543 1.00 92.81 151 TYR A C 1
ATOM 1241 O O . TYR A 1 151 ? -5.327 5.491 12.292 1.00 92.81 151 TYR A O 1
ATOM 1249 N N . SER A 1 152 ? -6.908 6.027 13.780 1.00 93.62 152 SER A N 1
ATOM 1250 C CA . SER A 1 152 ? -6.270 5.443 14.949 1.00 93.62 152 SER A CA 1
ATOM 1251 C C . SER A 1 152 ? -7.268 4.579 15.702 1.00 93.62 152 SER A C 1
ATOM 1253 O O . SER A 1 152 ? -8.387 5.008 15.991 1.00 93.62 152 SER A O 1
ATOM 1255 N N . ALA A 1 153 ? -6.848 3.360 16.009 1.00 92.50 153 ALA A N 1
ATOM 1256 C CA . ALA A 1 153 ? -7.592 2.358 16.757 1.00 92.50 153 ALA A CA 1
ATOM 1257 C C . ALA A 1 153 ? -6.592 1.447 17.479 1.00 92.50 153 ALA A C 1
ATOM 1259 O O . ALA A 1 153 ? -5.401 1.453 17.154 1.00 92.50 153 ALA A O 1
ATOM 1260 N N . ARG A 1 154 ? -7.050 0.633 18.434 1.00 93.38 154 ARG A N 1
ATOM 1261 C CA . ARG A 1 154 ? -6.218 -0.486 18.893 1.00 93.38 154 ARG A CA 1
ATOM 1262 C C . ARG A 1 154 ? -5.997 -1.464 17.740 1.00 93.38 154 ARG A C 1
ATOM 1264 O O . ARG A 1 154 ? -6.904 -1.687 16.943 1.00 93.38 154 ARG A O 1
ATOM 1271 N N . GLN A 1 155 ? -4.827 -2.084 17.696 1.00 95.50 155 GLN A N 1
ATOM 1272 C CA . GLN A 1 155 ? -4.587 -3.257 16.871 1.00 95.50 155 GLN A CA 1
ATOM 1273 C C . GLN A 1 155 ? -5.583 -4.357 17.258 1.00 95.50 155 GLN A C 1
ATOM 1275 O O . GLN A 1 155 ? -6.009 -4.441 18.415 1.00 95.50 155 GLN A O 1
ATOM 1280 N N . GLY A 1 156 ? -5.992 -5.153 16.276 1.00 93.88 156 GLY A N 1
ATOM 1281 C CA . GLY A 1 156 ? -6.910 -6.251 16.516 1.00 93.88 156 GLY A CA 1
ATOM 1282 C C . GLY A 1 156 ? -6.303 -7.350 17.390 1.00 93.88 156 GLY A C 1
ATOM 1283 O O . GLY A 1 156 ? -5.092 -7.446 17.564 1.00 93.88 156 GLY A O 1
ATOM 1284 N N . ASP A 1 157 ? -7.163 -8.190 17.947 1.00 93.19 157 ASP A N 1
ATOM 1285 C CA . ASP A 1 157 ? -6.819 -9.306 18.813 1.00 93.19 157 ASP A CA 1
ATOM 1286 C C . ASP A 1 157 ? -6.811 -10.638 18.043 1.00 93.19 157 ASP A C 1
ATOM 1288 O O . ASP A 1 157 ? -7.450 -10.814 17.003 1.00 93.19 157 ASP A O 1
ATOM 1292 N N . ALA A 1 158 ? -6.145 -11.641 18.611 1.00 91.81 158 ALA A N 1
ATOM 1293 C CA . ALA A 1 158 ? -6.267 -13.026 18.168 1.00 91.81 158 ALA A CA 1
ATOM 1294 C C . ALA A 1 158 ? -7.535 -13.680 18.730 1.00 91.81 158 ALA A C 1
ATOM 1296 O O . ALA A 1 158 ? -7.805 -13.570 19.927 1.00 91.81 158 ALA A O 1
ATOM 1297 N N . LEU A 1 159 ? -8.279 -14.436 17.927 1.00 87.94 159 LEU A N 1
ATOM 1298 C CA . LEU A 1 159 ? -9.345 -15.313 18.414 1.00 87.94 159 LEU A CA 1
ATOM 1299 C C . LEU A 1 159 ? -8.812 -16.414 19.337 1.00 87.94 159 LEU A C 1
ATOM 1301 O O . LEU A 1 159 ? -7.633 -16.758 19.313 1.00 87.94 159 LEU A O 1
ATOM 1305 N N . SER A 1 160 ? -9.703 -17.023 20.126 1.00 85.06 160 SER A N 1
ATOM 1306 C CA . SER A 1 160 ? -9.374 -18.216 20.925 1.00 85.06 160 SER A CA 1
ATOM 1307 C C . SER A 1 160 ? -8.909 -19.397 20.065 1.00 85.06 160 SER A C 1
ATOM 1309 O O . SER A 1 160 ? -8.134 -20.221 20.535 1.00 85.06 160 SER A O 1
ATOM 1311 N N . SER A 1 161 ? -9.329 -19.453 18.798 1.00 85.69 161 SER A N 1
ATOM 1312 C CA . SER A 1 161 ? -8.869 -20.428 17.805 1.00 85.69 161 SER A CA 1
ATOM 1313 C C . SER A 1 161 ? -7.451 -20.171 17.275 1.00 85.69 161 SER A C 1
ATOM 1315 O O . SER A 1 161 ? -6.969 -20.953 16.462 1.00 85.69 161 SER A O 1
ATOM 1317 N N . GLY A 1 162 ? -6.801 -19.071 17.672 1.00 88.88 162 GLY A N 1
ATOM 1318 C CA . GLY A 1 162 ? -5.486 -18.657 17.170 1.00 88.88 162 GLY A CA 1
ATOM 1319 C C . GLY A 1 162 ? -5.518 -17.852 15.866 1.00 88.88 162 GLY A C 1
ATOM 1320 O O . GLY A 1 162 ? -4.471 -17.428 15.390 1.00 88.88 162 GLY A O 1
ATOM 1321 N N . ILE A 1 163 ? -6.699 -17.603 15.288 1.00 90.25 163 ILE A N 1
ATOM 1322 C CA . ILE A 1 163 ? -6.828 -16.758 14.093 1.00 90.25 163 ILE A CA 1
ATOM 1323 C C . ILE A 1 163 ? -6.615 -15.297 14.493 1.00 90.25 163 ILE A C 1
ATOM 1325 O O . ILE A 1 163 ? -7.350 -14.757 15.318 1.00 90.25 163 ILE A O 1
ATOM 1329 N N . MET A 1 164 ? -5.623 -14.658 13.891 1.00 92.31 164 MET A N 1
ATOM 1330 C CA . MET A 1 164 ? -5.274 -13.264 14.147 1.00 92.31 164 MET A CA 1
ATOM 1331 C C . MET A 1 164 ? -6.196 -12.328 13.353 1.00 92.31 164 MET A C 1
ATOM 1333 O O . MET A 1 164 ? -6.226 -12.398 12.122 1.00 92.31 164 MET A O 1
ATOM 1337 N N . MET A 1 165 ? -6.904 -11.431 14.043 1.00 93.25 165 MET A N 1
ATOM 1338 C CA . MET A 1 165 ? -7.778 -10.420 13.426 1.00 93.25 165 MET A CA 1
ATOM 1339 C C . MET A 1 165 ? -7.104 -9.051 13.401 1.00 93.25 165 MET A C 1
ATOM 1341 O O . MET A 1 165 ? -7.690 -8.053 13.813 1.00 93.25 165 MET A O 1
ATOM 1345 N N . HIS A 1 166 ? -5.833 -9.024 13.010 1.00 94.44 166 HIS A N 1
ATOM 1346 C CA . HIS A 1 166 ? -5.050 -7.800 12.928 1.00 94.44 166 HIS A CA 1
ATOM 1347 C C . HIS A 1 166 ? -5.418 -6.987 11.692 1.00 94.44 166 HIS A C 1
ATOM 1349 O O . HIS A 1 166 ? -5.839 -7.517 10.667 1.00 94.44 166 HIS A O 1
ATOM 1355 N N . ASP A 1 167 ? -5.146 -5.694 11.765 1.00 95.44 167 ASP A N 1
ATOM 1356 C CA . ASP A 1 167 ? -5.069 -4.845 10.593 1.00 95.44 167 ASP A CA 1
ATOM 1357 C C . ASP A 1 167 ? -3.747 -5.102 9.852 1.00 95.44 167 ASP A C 1
ATOM 1359 O O . ASP A 1 167 ? -2.730 -4.444 10.080 1.00 95.44 167 ASP A O 1
ATOM 1363 N N . TRP A 1 168 ? -3.745 -6.144 9.021 1.00 92.31 168 TRP A N 1
ATOM 1364 C CA . TRP A 1 168 ? -2.549 -6.689 8.368 1.00 92.31 168 TRP A CA 1
ATOM 1365 C C . TRP A 1 168 ? -1.913 -5.765 7.337 1.00 92.31 168 TRP A C 1
ATOM 1367 O O . TRP A 1 168 ? -0.716 -5.857 7.077 1.00 92.31 168 TRP A O 1
ATOM 1377 N N . ILE A 1 169 ? -2.724 -4.899 6.741 1.00 94.44 169 ILE A N 1
ATOM 1378 C CA . ILE A 1 169 ? -2.300 -3.983 5.685 1.00 94.44 169 ILE A CA 1
ATOM 1379 C C . ILE A 1 169 ? -2.160 -2.545 6.186 1.00 94.44 169 ILE A C 1
ATOM 1381 O O . ILE A 1 169 ? -2.057 -1.626 5.376 1.00 94.44 169 ILE A O 1
ATOM 1385 N N . TYR A 1 170 ? -2.186 -2.345 7.506 1.00 95.69 170 TYR A N 1
ATOM 1386 C CA . TYR A 1 170 ? -2.023 -1.025 8.087 1.00 95.69 170 TYR A CA 1
ATOM 1387 C C . TYR A 1 170 ? -0.646 -0.452 7.741 1.00 95.69 170 TYR A C 1
ATOM 1389 O O . TYR A 1 170 ? 0.388 -1.040 8.058 1.00 95.69 170 TYR A O 1
ATOM 1397 N N . ASP A 1 171 ? -0.629 0.709 7.099 1.00 94.88 171 ASP A N 1
ATOM 1398 C CA . ASP A 1 171 ? 0.586 1.319 6.546 1.00 94.88 171 ASP A CA 1
ATOM 1399 C C . ASP A 1 171 ? 1.190 2.435 7.418 1.00 94.88 171 ASP A C 1
ATOM 1401 O O . ASP A 1 171 ? 2.144 3.114 7.018 1.00 94.88 171 ASP A O 1
ATOM 1405 N N . GLY A 1 172 ? 0.632 2.624 8.614 1.00 94.19 172 GLY A N 1
ATOM 1406 C CA . GLY A 1 172 ? 1.129 3.546 9.628 1.00 94.19 172 GLY A CA 1
ATOM 1407 C C . GLY A 1 172 ? 2.003 2.873 10.686 1.00 94.19 172 GLY A C 1
ATOM 1408 O O . GLY A 1 172 ? 2.485 1.752 10.535 1.00 94.19 172 GLY A O 1
ATOM 1409 N N . GLY A 1 173 ? 2.205 3.586 11.791 1.00 94.25 173 GLY A N 1
ATOM 1410 C CA . GLY A 1 173 ? 2.938 3.083 12.950 1.00 94.25 173 GLY A CA 1
ATOM 1411 C C . GLY A 1 173 ? 2.038 2.340 13.935 1.00 94.25 173 GLY A C 1
ATOM 1412 O O . GLY A 1 173 ? 0.836 2.602 14.021 1.00 94.25 173 GLY A O 1
ATOM 1413 N N . ILE A 1 174 ? 2.646 1.439 14.708 1.00 95.94 174 ILE A N 1
ATOM 1414 C CA . ILE A 1 174 ? 2.013 0.769 15.845 1.00 95.94 174 ILE A CA 1
ATOM 1415 C C . ILE A 1 174 ? 2.803 1.143 17.098 1.00 95.94 174 ILE A C 1
ATOM 1417 O O . ILE A 1 174 ? 4.000 0.869 17.193 1.00 95.94 174 ILE A O 1
ATOM 1421 N N . SER A 1 175 ? 2.138 1.790 18.048 1.00 95.56 175 SER A N 1
ATOM 1422 C CA . SER A 1 175 ? 2.713 2.140 19.347 1.00 95.56 175 SER A CA 1
ATOM 1423 C C . SER A 1 175 ? 2.903 0.896 20.220 1.00 95.56 175 SER A C 1
ATOM 1425 O O . SER A 1 175 ? 2.249 -0.126 20.019 1.00 95.56 175 SER A O 1
ATOM 1427 N N . ALA A 1 176 ? 3.795 0.970 21.211 1.00 94.38 176 ALA A N 1
ATOM 1428 C CA . ALA A 1 176 ? 4.119 -0.165 22.085 1.00 94.38 176 ALA A CA 1
ATOM 1429 C C . ALA A 1 176 ? 2.908 -0.704 22.873 1.00 94.38 176 ALA A C 1
ATOM 1431 O O . ALA A 1 176 ? 2.868 -1.875 23.238 1.00 94.38 176 ALA A O 1
ATOM 1432 N N . ASP A 1 177 ? 1.909 0.141 23.112 1.00 89.94 177 ASP A N 1
ATOM 1433 C CA . ASP A 1 177 ? 0.630 -0.193 23.740 1.00 89.94 177 ASP A CA 1
ATOM 1434 C C . ASP A 1 177 ? -0.433 -0.692 22.737 1.00 89.94 177 ASP A C 1
ATOM 1436 O O . ASP A 1 177 ? -1.601 -0.863 23.095 1.00 89.94 177 ASP A O 1
ATOM 1440 N N . GLY A 1 178 ? -0.038 -0.942 21.487 1.00 93.19 178 GLY A N 1
ATOM 1441 C CA . GLY A 1 178 ? -0.867 -1.530 20.441 1.00 93.19 178 GLY A CA 1
ATOM 1442 C C . GLY A 1 178 ? -1.762 -0.539 19.703 1.00 93.19 178 GLY A C 1
ATOM 1443 O O . GLY A 1 178 ? -2.679 -0.978 19.017 1.00 93.19 178 GLY A O 1
ATOM 1444 N N . TRP A 1 179 ? -1.555 0.774 19.827 1.00 94.56 179 TRP A N 1
ATOM 1445 C CA . TRP A 1 179 ? -2.324 1.758 19.057 1.00 94.56 179 TRP A CA 1
ATOM 1446 C C . TRP A 1 179 ? -1.765 1.970 17.654 1.00 94.56 179 TRP A C 1
ATOM 1448 O O . TRP A 1 179 ? -0.586 2.272 17.476 1.00 94.56 179 TRP A O 1
ATOM 1458 N N . LEU A 1 180 ? -2.644 1.866 16.663 1.00 96.44 180 LEU A N 1
ATOM 1459 C CA . LEU A 1 180 ? -2.389 2.224 15.274 1.00 96.44 180 LEU A CA 1
ATOM 1460 C C . LEU A 1 180 ? -2.425 3.752 15.134 1.00 96.44 180 LEU A C 1
ATOM 1462 O O . LEU A 1 180 ? -3.333 4.395 15.666 1.00 96.44 180 LEU A O 1
ATOM 1466 N N . HIS A 1 181 ? -1.457 4.352 14.443 1.00 94.44 181 HIS A N 1
ATOM 1467 C CA . HIS A 1 181 ? -1.433 5.800 14.188 1.00 94.44 181 HIS A CA 1
ATOM 1468 C C . HIS A 1 181 ? -0.805 6.155 12.833 1.00 94.44 181 HIS A C 1
ATOM 1470 O O . HIS A 1 181 ? -0.043 5.367 12.272 1.00 94.44 181 HIS A O 1
ATOM 1476 N N . ASN A 1 182 ? -1.129 7.338 12.301 1.00 93.06 182 ASN A N 1
ATOM 1477 C CA . ASN A 1 182 ? -0.567 7.907 11.064 1.00 93.06 182 ASN A CA 1
ATOM 1478 C C . ASN A 1 182 ? -0.673 6.999 9.825 1.00 93.06 182 ASN A C 1
ATOM 1480 O O . ASN A 1 182 ? 0.218 7.017 8.979 1.00 93.06 182 ASN A O 1
ATOM 1484 N N . GLY A 1 183 ? -1.725 6.187 9.732 1.00 94.25 183 GLY A N 1
ATOM 1485 C CA . GLY A 1 183 ? -1.902 5.206 8.671 1.00 94.25 183 GLY A CA 1
ATOM 1486 C C . GLY A 1 183 ? -3.362 4.948 8.326 1.00 94.25 183 GLY A C 1
ATOM 1487 O O . GLY A 1 183 ? -4.282 5.441 8.982 1.00 94.25 183 GLY A O 1
ATOM 1488 N N . ILE A 1 184 ? -3.542 4.166 7.276 1.00 94.44 184 ILE A N 1
ATOM 1489 C CA . ILE A 1 184 ? -4.796 3.536 6.877 1.00 94.44 184 ILE A CA 1
ATOM 1490 C C . ILE A 1 184 ? -4.514 2.051 6.648 1.00 94.44 184 ILE A C 1
ATOM 1492 O O . ILE A 1 184 ? -3.362 1.628 6.589 1.00 94.44 184 ILE A O 1
ATOM 1496 N N . GLY A 1 185 ? -5.561 1.254 6.521 1.00 95.00 185 GLY A N 1
ATOM 1497 C CA . GLY A 1 185 ? -5.448 -0.187 6.372 1.00 95.00 185 GLY A CA 1
ATOM 1498 C C . GLY A 1 185 ? -6.801 -0.801 6.057 1.00 95.00 185 GLY A C 1
ATOM 1499 O O . GLY A 1 185 ? -7.622 -0.193 5.371 1.00 95.00 185 GLY A O 1
ATOM 1500 N N . THR A 1 186 ? -7.035 -1.994 6.592 1.00 94.69 186 THR A N 1
ATOM 1501 C CA . THR A 1 186 ? -8.196 -2.852 6.312 1.00 94.69 186 THR A CA 1
ATOM 1502 C C . THR A 1 186 ? -9.509 -2.101 6.475 1.00 94.69 186 THR A C 1
ATOM 1504 O O . THR A 1 186 ? -10.380 -2.196 5.622 1.00 94.69 186 THR A O 1
ATOM 1507 N N . LEU A 1 187 ? -9.632 -1.257 7.505 1.00 92.56 187 LEU A N 1
ATOM 1508 C CA . LEU A 1 187 ? -10.871 -0.521 7.765 1.00 92.56 187 LEU A CA 1
ATOM 1509 C C . LEU A 1 187 ? -11.219 0.508 6.674 1.00 92.56 187 LEU A C 1
ATOM 1511 O O . LEU A 1 187 ? -12.327 1.039 6.675 1.00 92.56 187 LEU A O 1
ATOM 1515 N N . TYR A 1 188 ? -10.302 0.801 5.753 1.00 91.94 188 TYR A N 1
ATOM 1516 C CA . TYR A 1 188 ? -10.454 1.836 4.737 1.00 91.94 188 TYR A CA 1
ATOM 1517 C C . TYR A 1 188 ? -9.932 1.412 3.350 1.00 91.94 188 TYR A C 1
ATOM 1519 O O . TYR A 1 188 ? -9.589 2.245 2.516 1.00 91.94 188 TYR A O 1
ATOM 1527 N N . ASP A 1 189 ? -9.871 0.109 3.070 1.00 89.75 189 ASP A N 1
ATOM 1528 C CA . ASP A 1 189 ? -9.364 -0.419 1.793 1.00 89.75 189 ASP A CA 1
ATOM 1529 C C . ASP A 1 189 ? -10.455 -0.618 0.716 1.00 89.75 189 ASP A C 1
ATOM 1531 O O . ASP A 1 189 ? -10.172 -1.053 -0.405 1.00 89.75 189 ASP A O 1
ATOM 1535 N N . GLY A 1 190 ? -11.712 -0.307 1.054 1.00 86.25 190 GLY A N 1
ATOM 1536 C CA . GLY A 1 190 ? -12.881 -0.453 0.183 1.00 86.25 190 GLY A CA 1
ATOM 1537 C C . GLY A 1 190 ? -13.368 -1.895 -0.008 1.00 86.25 190 GLY A C 1
ATOM 1538 O O . GLY A 1 190 ? -14.313 -2.119 -0.770 1.00 86.25 190 GLY A O 1
ATOM 1539 N N . ARG A 1 191 ? -12.762 -2.882 0.661 1.00 87.31 191 ARG A N 1
ATOM 1540 C CA . ARG A 1 191 ? -13.177 -4.287 0.624 1.00 87.31 191 ARG A CA 1
ATOM 1541 C C . ARG A 1 191 ? -14.139 -4.577 1.773 1.00 87.31 191 ARG A C 1
ATOM 1543 O O . ARG A 1 191 ? -13.925 -4.195 2.916 1.00 87.31 191 ARG A O 1
ATOM 1550 N N . LEU A 1 192 ? -15.211 -5.301 1.465 1.00 87.88 192 LEU A N 1
ATOM 1551 C CA . LEU A 1 192 ? -16.066 -5.903 2.483 1.00 87.88 192 LEU A CA 1
ATOM 1552 C C . LEU A 1 192 ? -15.594 -7.336 2.720 1.00 87.88 192 LEU A C 1
ATOM 1554 O O . LEU A 1 192 ? -15.358 -8.079 1.764 1.00 87.88 192 LEU A O 1
ATOM 1558 N N . GLY A 1 193 ? -15.439 -7.708 3.986 1.00 86.25 193 GLY A N 1
ATOM 1559 C CA . GLY A 1 193 ? -15.085 -9.068 4.366 1.00 86.25 193 GLY A CA 1
ATOM 1560 C C . GLY A 1 193 ? -16.244 -10.039 4.141 1.00 86.25 193 GLY A C 1
ATOM 1561 O O . GLY A 1 193 ? -17.418 -9.667 4.235 1.00 86.25 193 GLY A O 1
ATOM 1562 N N . LEU A 1 194 ? -15.912 -11.297 3.859 1.00 88.44 194 LEU A N 1
ATOM 1563 C CA . LEU A 1 194 ? -16.887 -12.378 3.720 1.00 88.44 194 LEU A CA 1
ATOM 1564 C C . LEU A 1 194 ? -17.526 -12.731 5.072 1.00 88.44 194 LEU A C 1
ATOM 1566 O O . LEU A 1 194 ? -16.906 -12.564 6.126 1.00 88.44 194 LEU A O 1
ATOM 1570 N N . GLU A 1 195 ? -18.746 -13.280 5.045 1.00 83.62 195 GLU A N 1
ATOM 1571 C CA . GLU A 1 195 ? -19.432 -13.753 6.258 1.00 83.62 195 GLU A CA 1
ATOM 1572 C C . GLU A 1 195 ? -18.595 -14.785 7.021 1.00 83.62 195 GLU A C 1
ATOM 1574 O O . GLU A 1 195 ? -18.486 -14.723 8.251 1.00 83.62 195 GLU A O 1
ATOM 1579 N N . ASP A 1 196 ? -17.957 -15.707 6.291 1.00 86.81 196 ASP A N 1
ATOM 1580 C CA . ASP A 1 196 ? -17.027 -16.667 6.868 1.00 86.81 196 ASP A CA 1
ATOM 1581 C C . ASP A 1 196 ? -15.639 -16.056 7.083 1.00 86.81 196 ASP A C 1
ATOM 1583 O O . ASP A 1 196 ? -14.658 -16.371 6.406 1.00 86.81 196 ASP A O 1
ATOM 1587 N N . PHE A 1 197 ? -15.568 -15.180 8.082 1.00 85.31 197 PHE A N 1
ATOM 1588 C CA . PHE A 1 197 ? -14.369 -14.438 8.456 1.00 85.31 197 PHE A CA 1
ATOM 1589 C C . PHE A 1 197 ? -13.147 -15.337 8.729 1.00 85.31 197 PHE A C 1
ATOM 1591 O O . PHE A 1 197 ? -12.018 -14.867 8.656 1.00 85.31 197 PHE A O 1
ATOM 1598 N N . LYS A 1 198 ? -13.333 -16.626 9.056 1.00 86.69 198 LYS A N 1
ATOM 1599 C CA . LYS A 1 198 ? -12.228 -17.551 9.368 1.00 86.69 198 LYS A CA 1
ATOM 1600 C C . LYS A 1 198 ? -11.346 -17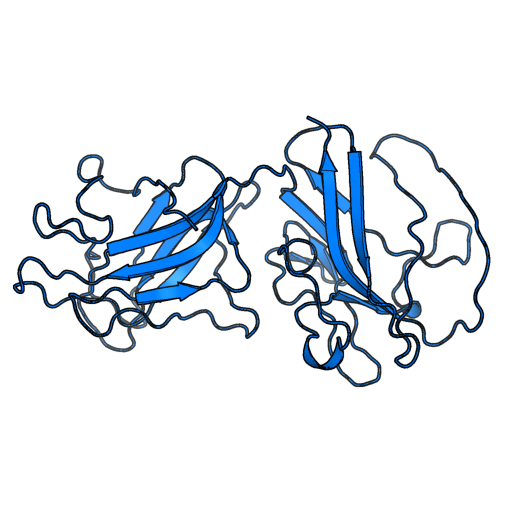.826 8.150 1.00 86.69 198 LYS A C 1
ATOM 1602 O O . LYS A 1 198 ? -10.135 -17.943 8.301 1.00 86.69 198 LYS A O 1
ATOM 1607 N N . HIS A 1 199 ? -11.944 -17.897 6.961 1.00 87.31 199 HIS A N 1
ATOM 1608 C CA . HIS A 1 199 ? -11.230 -18.084 5.694 1.00 87.31 199 HIS A CA 1
ATOM 1609 C C . HIS A 1 199 ? -10.843 -16.753 5.027 1.00 87.31 199 HIS A C 1
ATOM 1611 O O . HIS A 1 199 ? -10.145 -16.753 4.015 1.00 87.31 199 HIS A O 1
ATOM 1617 N N . ASP A 1 200 ? -11.267 -15.626 5.601 1.00 86.88 200 ASP A N 1
ATOM 1618 C CA . ASP A 1 200 ? -11.050 -14.273 5.080 1.00 86.88 200 ASP A CA 1
ATOM 1619 C C . ASP A 1 200 ? -10.560 -13.315 6.179 1.00 86.88 200 ASP A C 1
ATOM 1621 O O . ASP A 1 200 ? -10.887 -12.131 6.194 1.00 86.88 200 ASP A O 1
ATOM 1625 N N . SER A 1 201 ? -9.766 -13.817 7.130 1.00 88.94 201 SER A N 1
ATOM 1626 C CA . SER A 1 201 ? -9.371 -13.054 8.324 1.00 88.94 201 SER A CA 1
ATOM 1627 C C . SER A 1 201 ? -8.552 -11.798 8.008 1.00 88.94 201 SER A C 1
ATOM 1629 O O . SER A 1 201 ? -8.487 -10.893 8.825 1.00 88.94 201 SER A O 1
ATOM 1631 N N . HIS A 1 202 ? -7.946 -11.715 6.818 1.00 89.88 202 HIS A N 1
ATOM 1632 C CA . HIS A 1 202 ? -7.191 -10.544 6.348 1.00 89.88 202 HIS A CA 1
ATOM 1633 C C . HIS A 1 202 ? -8.081 -9.400 5.835 1.00 89.88 202 HIS A C 1
ATOM 1635 O O . HIS A 1 202 ? -7.565 -8.349 5.455 1.00 89.88 202 HIS A O 1
ATOM 1641 N N . SER A 1 203 ? -9.396 -9.615 5.777 1.00 90.94 203 SER A N 1
ATOM 1642 C CA . SER A 1 203 ? -10.397 -8.598 5.431 1.00 90.94 203 SER A CA 1
ATOM 1643 C C . SER A 1 203 ? -11.142 -8.088 6.667 1.00 90.94 203 SER A C 1
ATOM 1645 O O . SER A 1 203 ? -12.145 -7.393 6.538 1.00 90.94 203 SER A O 1
ATOM 1647 N N . TRP A 1 204 ? -10.697 -8.473 7.865 1.00 92.19 204 TRP A N 1
ATOM 1648 C CA . TRP A 1 204 ? -11.387 -8.220 9.120 1.00 92.19 204 TRP A CA 1
ATOM 1649 C C . TRP A 1 204 ? -10.394 -7.791 10.203 1.00 92.19 204 TRP A C 1
ATOM 1651 O O . TRP A 1 204 ? -9.373 -8.439 10.414 1.00 92.19 204 TRP A O 1
ATOM 1661 N N . VAL A 1 205 ? -10.740 -6.743 10.948 1.00 94.25 205 VAL A N 1
ATOM 1662 C CA . VAL A 1 205 ? -10.059 -6.356 12.189 1.00 94.25 205 VAL A CA 1
ATOM 1663 C C . VAL A 1 205 ? -11.003 -6.612 13.353 1.00 94.25 205 VAL A C 1
ATOM 1665 O O . VAL A 1 205 ? -12.173 -6.233 13.297 1.00 94.25 205 VAL A O 1
ATOM 1668 N N . GLY A 1 206 ? -10.531 -7.290 14.395 1.00 92.62 206 GLY A N 1
ATOM 1669 C CA . GLY A 1 206 ? -11.387 -7.757 15.484 1.00 92.62 206 GLY A CA 1
ATOM 1670 C C . GLY A 1 206 ? -10.845 -7.418 16.856 1.00 92.62 206 GLY A C 1
ATOM 1671 O O . GLY A 1 206 ? -9.646 -7.489 17.068 1.00 92.62 206 GLY A O 1
ATOM 1672 N N . TRP A 1 207 ? -11.722 -7.131 17.815 1.00 91.62 207 TRP A N 1
ATOM 1673 C CA . TRP A 1 207 ? -11.355 -6.790 19.188 1.00 91.62 207 TRP A CA 1
ATOM 1674 C C . TRP A 1 207 ? -12.179 -7.574 20.197 1.00 91.62 207 TRP A C 1
ATOM 1676 O O . TRP A 1 207 ? -13.409 -7.653 20.110 1.00 91.62 207 TRP A O 1
ATOM 1686 N N . LYS A 1 208 ? -11.504 -8.140 21.192 1.00 89.31 208 LYS A N 1
ATOM 1687 C CA . LYS A 1 208 ? -12.137 -8.789 22.336 1.00 89.31 208 LYS A CA 1
ATOM 1688 C C . LYS A 1 208 ? -12.674 -7.741 23.292 1.00 89.31 208 LYS A C 1
ATOM 1690 O O . LYS A 1 208 ? -12.037 -6.723 23.556 1.00 89.31 208 LYS A O 1
ATOM 1695 N N . ARG A 1 209 ? -13.794 -8.063 23.937 1.00 84.25 209 ARG A N 1
ATOM 1696 C CA . ARG A 1 209 ? -14.346 -7.240 25.021 1.00 84.25 209 ARG A CA 1
ATOM 1697 C C . ARG A 1 209 ? -13.339 -6.985 26.150 1.00 84.25 209 ARG A C 1
ATOM 1699 O O . ARG A 1 209 ? -13.323 -5.895 26.703 1.00 84.25 209 ARG A O 1
ATOM 1706 N N . SER A 1 210 ? -12.491 -7.963 26.472 1.00 84.06 210 SER A N 1
ATOM 1707 C CA . SER A 1 210 ? -11.455 -7.839 27.510 1.00 84.06 210 SER A CA 1
ATOM 1708 C C . SER A 1 210 ? -10.351 -6.832 27.171 1.00 84.06 210 SER A C 1
ATOM 1710 O O . SER A 1 210 ? -9.688 -6.342 28.078 1.00 84.06 210 SER A O 1
ATOM 1712 N N . SER A 1 211 ? -10.145 -6.543 25.883 1.00 83.81 211 SER A N 1
ATOM 1713 C CA . SER A 1 211 ? -9.137 -5.594 25.391 1.00 83.81 211 SER A CA 1
ATOM 1714 C C . SER A 1 211 ? -9.697 -4.169 25.239 1.00 83.81 211 SER A C 1
ATOM 1716 O O . SER A 1 211 ? -8.946 -3.222 24.985 1.00 83.81 211 SER A O 1
ATOM 1718 N N . ALA A 1 212 ? -11.017 -4.004 25.387 1.00 83.12 212 ALA A N 1
ATOM 1719 C CA . ALA A 1 212 ? -11.701 -2.727 25.256 1.00 83.12 212 ALA A CA 1
ATOM 1720 C C . ALA A 1 212 ? -11.395 -1.788 26.434 1.00 83.12 212 ALA A C 1
ATOM 1722 O O . ALA A 1 212 ? -11.177 -2.211 27.570 1.00 83.12 212 ALA A O 1
ATOM 1723 N N . SER A 1 213 ? -11.408 -0.484 26.163 1.00 82.25 213 SER A N 1
ATOM 1724 C CA . SER A 1 213 ? -11.326 0.535 27.210 1.00 82.25 213 SER A CA 1
ATOM 1725 C C . SER A 1 213 ? -12.651 0.620 27.970 1.00 82.25 213 SER A C 1
ATOM 1727 O O . SER A 1 213 ? -13.695 0.296 27.418 1.00 82.25 213 SER A O 1
ATOM 1729 N N . LEU A 1 214 ? -12.631 1.079 29.223 1.00 82.00 214 LEU A N 1
ATOM 1730 C CA . LEU A 1 214 ? -13.850 1.330 30.000 1.00 82.00 214 LEU A CA 1
ATOM 1731 C C . LEU A 1 214 ? -14.216 2.808 29.943 1.00 82.00 214 LEU A C 1
ATOM 1733 O O . LEU A 1 214 ? -13.353 3.668 30.150 1.00 82.00 214 LEU A O 1
ATOM 1737 N N . LEU A 1 215 ? -15.482 3.109 29.653 1.00 77.50 215 LEU A N 1
ATOM 1738 C CA . LEU A 1 215 ? -15.964 4.487 29.642 1.00 77.50 215 LEU A CA 1
ATOM 1739 C C . LEU A 1 215 ? -15.783 5.105 31.042 1.00 77.50 215 LEU A C 1
ATOM 1741 O O . LEU A 1 215 ? -16.163 4.464 32.029 1.00 77.50 215 LEU A O 1
ATOM 1745 N N . PRO A 1 216 ? -15.242 6.337 31.156 1.00 76.62 216 PRO A N 1
ATOM 1746 C CA . PRO A 1 216 ? -14.977 6.961 32.450 1.00 76.62 216 PRO A CA 1
ATOM 1747 C C . PRO A 1 216 ? -16.220 6.991 33.346 1.00 76.62 216 PRO A C 1
ATOM 1749 O O . PRO A 1 216 ? -17.278 7.460 32.933 1.00 76.62 216 PRO A O 1
ATOM 1752 N N . GLY A 1 217 ? -16.091 6.492 34.578 1.00 80.12 217 GLY A N 1
ATOM 1753 C CA . GLY A 1 217 ? -17.198 6.445 35.541 1.00 80.12 217 GLY A CA 1
ATOM 1754 C C . GLY A 1 217 ? -18.237 5.346 35.285 1.00 80.12 217 GLY A C 1
ATOM 1755 O O . GLY A 1 217 ? -19.290 5.359 35.918 1.00 80.12 217 GLY A O 1
ATOM 1756 N N . THR A 1 218 ? -17.967 4.393 34.387 1.00 79.56 218 THR A N 1
ATOM 1757 C CA . THR A 1 218 ? -18.854 3.253 34.109 1.00 79.56 218 THR A CA 1
ATOM 1758 C C . THR A 1 218 ? -18.066 1.941 34.014 1.00 79.56 218 THR A C 1
ATOM 1760 O O . THR A 1 218 ? -16.840 1.940 33.925 1.00 79.56 218 THR A O 1
ATOM 1763 N N . THR A 1 219 ? -18.775 0.813 33.986 1.00 79.44 219 THR A N 1
ATOM 1764 C CA . THR A 1 219 ? -18.219 -0.513 33.661 1.00 79.44 219 THR A CA 1
ATOM 1765 C C . THR A 1 219 ? -18.437 -0.898 32.196 1.00 79.44 219 THR A C 1
ATOM 1767 O O . THR A 1 219 ? -18.254 -2.060 31.833 1.00 79.44 219 THR A O 1
ATOM 1770 N N . GLU A 1 220 ? -18.886 0.039 31.359 1.00 79.31 220 GLU A N 1
ATOM 1771 C CA . GLU A 1 220 ? -19.221 -0.247 29.967 1.00 79.31 220 GLU A CA 1
ATOM 1772 C C . GLU A 1 220 ? -17.955 -0.227 29.096 1.00 79.31 220 GLU A C 1
ATOM 1774 O O . GLU A 1 220 ? -17.247 0.789 29.066 1.00 79.31 220 GLU A O 1
ATOM 1779 N N . PRO A 1 221 ? -17.642 -1.335 28.397 1.00 81.94 221 PRO A N 1
ATOM 1780 C CA . PRO A 1 221 ? -16.514 -1.389 27.484 1.00 81.94 221 PRO A CA 1
ATOM 1781 C C . PRO A 1 221 ? -16.826 -0.637 26.190 1.00 81.94 221 PRO A C 1
ATOM 1783 O O . PRO A 1 221 ? -17.933 -0.718 25.660 1.00 81.94 221 PRO A O 1
ATOM 1786 N N . PHE A 1 222 ? -15.828 0.041 25.636 1.00 82.06 222 PHE A N 1
ATOM 1787 C CA . PHE A 1 222 ? -15.932 0.713 24.350 1.00 82.06 222 PHE A CA 1
ATOM 1788 C C . PHE A 1 222 ? -14.660 0.551 23.520 1.00 82.06 222 PHE A C 1
ATOM 1790 O O . PHE A 1 222 ? -13.540 0.467 24.035 1.00 82.06 222 PHE A O 1
ATOM 1797 N N . LEU A 1 223 ? -14.856 0.538 22.205 1.00 85.25 223 LEU A N 1
ATOM 1798 C CA . LEU A 1 223 ? -13.790 0.685 21.226 1.00 85.25 223 LEU A CA 1
ATOM 1799 C C . LEU A 1 223 ? -13.722 2.149 20.811 1.00 85.25 223 LEU A C 1
ATOM 1801 O O . LEU A 1 223 ? -14.749 2.793 20.590 1.00 85.25 223 LEU A O 1
ATOM 1805 N N . ARG A 1 224 ? -12.506 2.680 20.707 1.00 85.75 224 ARG A N 1
ATOM 1806 C CA . ARG A 1 224 ? -12.272 4.056 20.283 1.00 85.75 224 ARG A CA 1
ATOM 1807 C C . ARG A 1 224 ? -11.569 4.058 18.938 1.00 85.75 224 ARG A C 1
ATOM 1809 O O . ARG A 1 224 ? -10.462 3.545 18.816 1.00 85.75 224 ARG A O 1
ATOM 1816 N N . PHE A 1 225 ? -12.209 4.721 17.986 1.00 87.81 225 PHE A N 1
ATOM 1817 C CA . PHE A 1 225 ? -11.660 5.048 16.682 1.00 87.81 225 PHE A CA 1
ATOM 1818 C C . PHE A 1 225 ? -11.507 6.564 16.603 1.00 87.81 225 PHE A C 1
ATOM 1820 O O . PHE A 1 225 ? -12.415 7.302 16.988 1.00 87.81 225 PHE A O 1
ATOM 1827 N N . SER A 1 226 ? -10.356 7.036 16.142 1.00 89.12 226 SER A N 1
ATOM 1828 C CA . SER A 1 226 ? -10.120 8.454 15.868 1.00 89.12 226 SER A CA 1
ATOM 1829 C C . SER A 1 226 ? -9.780 8.603 14.395 1.00 89.12 226 SER A C 1
ATOM 1831 O O . SER A 1 226 ? -8.840 7.974 13.929 1.00 89.12 226 SER A O 1
ATOM 1833 N N . PHE A 1 227 ? -10.533 9.419 13.667 1.00 88.62 227 PHE A N 1
ATOM 1834 C CA . PHE A 1 227 ? -10.326 9.662 12.240 1.00 88.62 227 PHE A CA 1
ATOM 1835 C C . PHE A 1 227 ? -9.734 11.056 12.053 1.00 88.62 227 PHE A C 1
ATOM 1837 O O . PHE A 1 227 ? -10.227 12.024 12.640 1.00 88.62 227 PHE A O 1
ATOM 1844 N N . HIS A 1 228 ? -8.672 11.156 11.263 1.00 88.94 228 HIS A N 1
ATOM 1845 C CA . HIS A 1 228 ? -8.026 12.416 10.931 1.00 88.94 228 HIS A CA 1
ATOM 1846 C C . HIS A 1 228 ? -8.291 12.761 9.470 1.00 88.94 228 HIS A C 1
ATOM 1848 O O . HIS A 1 228 ? -7.890 12.022 8.572 1.00 88.94 228 HIS A O 1
ATOM 1854 N N . PHE A 1 229 ? -8.953 13.894 9.256 1.00 88.31 229 PHE A N 1
ATOM 1855 C CA . PHE A 1 229 ? -9.282 14.420 7.937 1.00 88.31 229 PHE A CA 1
ATOM 1856 C C . PHE A 1 229 ? -8.357 15.576 7.579 1.00 88.31 229 PHE A C 1
ATOM 1858 O O . PHE A 1 229 ? -7.961 16.348 8.455 1.00 88.31 229 PHE A O 1
ATOM 1865 N N . GLN A 1 230 ? -8.048 15.706 6.293 1.00 85.19 230 GLN A N 1
ATOM 1866 C CA . GLN A 1 230 ? -7.198 16.770 5.764 1.00 85.19 230 GLN A CA 1
ATOM 1867 C C . GLN A 1 230 ? -7.822 18.155 5.978 1.00 85.19 230 GLN A C 1
ATOM 1869 O O . GLN A 1 230 ? -7.129 19.122 6.294 1.00 85.19 230 GLN A O 1
ATOM 1874 N N . THR A 1 231 ? -9.137 18.240 5.821 1.00 84.31 231 THR A N 1
ATOM 1875 C CA . THR A 1 231 ? -9.933 19.468 5.846 1.00 84.31 231 THR A CA 1
ATOM 1876 C C . THR A 1 231 ? -10.968 19.404 6.969 1.00 84.31 231 THR A C 1
ATOM 1878 O O . THR A 1 231 ? -11.590 18.362 7.194 1.00 84.31 231 THR A O 1
ATOM 1881 N N . PRO A 1 232 ? -11.194 20.507 7.706 1.00 79.94 232 PRO A N 1
ATOM 1882 C CA . PRO A 1 232 ? -12.298 20.579 8.653 1.00 79.94 232 PRO A CA 1
ATOM 1883 C C . PRO A 1 232 ? -13.639 20.505 7.915 1.00 79.94 232 PRO A C 1
ATOM 1885 O O . PRO A 1 232 ? -13.866 21.256 6.971 1.00 79.94 232 PRO A O 1
ATOM 1888 N N . GLY A 1 233 ? -14.553 19.657 8.385 1.00 76.19 233 GLY A N 1
ATOM 1889 C CA . GLY A 1 233 ? -15.882 19.534 7.792 1.00 76.19 233 GLY A CA 1
ATOM 1890 C C . GLY A 1 233 ? -16.935 18.974 8.747 1.00 76.19 233 GLY A C 1
ATOM 1891 O O . GLY A 1 233 ? -16.650 18.543 9.874 1.00 76.19 233 GLY A O 1
ATOM 1892 N N . ASN A 1 234 ? -18.185 18.984 8.290 1.00 79.69 234 ASN A N 1
ATOM 1893 C CA . ASN A 1 234 ? -19.290 18.315 8.972 1.00 79.69 234 ASN A CA 1
ATOM 1894 C C . ASN A 1 234 ? -19.372 16.863 8.523 1.00 79.69 234 ASN A C 1
ATOM 1896 O O . ASN A 1 234 ? -19.358 16.603 7.334 1.00 79.69 234 ASN A O 1
ATOM 1900 N N . LEU A 1 235 ? -19.468 15.921 9.457 1.00 76.12 235 LEU A N 1
ATOM 1901 C CA . LEU A 1 235 ? -19.659 14.512 9.117 1.00 76.12 235 LEU A CA 1
ATOM 1902 C C . LEU A 1 235 ? -21.111 14.299 8.666 1.00 76.12 235 LEU A C 1
ATOM 1904 O O . LEU A 1 235 ? -22.025 14.649 9.413 1.00 76.12 235 LEU A O 1
ATOM 1908 N N . SER A 1 236 ? -21.325 13.748 7.467 1.00 79.00 236 SER A N 1
ATOM 1909 C CA . SER A 1 236 ? -22.657 13.339 6.982 1.00 79.00 236 SER A CA 1
ATOM 1910 C C . SER A 1 236 ? -23.069 12.003 7.581 1.00 79.00 236 SER A C 1
ATOM 1912 O O . SER A 1 236 ? -24.200 11.844 8.037 1.00 79.00 236 SER A O 1
ATOM 1914 N N . ALA A 1 237 ? -22.159 11.032 7.539 1.00 78.88 237 ALA A N 1
ATOM 1915 C CA . ALA A 1 237 ? -22.421 9.659 7.927 1.00 78.88 237 ALA A CA 1
ATOM 1916 C C . ALA A 1 237 ? -21.132 8.937 8.322 1.00 78.88 237 ALA A C 1
ATOM 1918 O O . ALA A 1 237 ? -20.028 9.296 7.903 1.00 78.88 237 ALA A O 1
ATOM 1919 N N . ILE A 1 238 ? -21.303 7.884 9.118 1.00 79.19 238 ILE A N 1
ATOM 1920 C CA . ILE A 1 238 ? -20.261 6.915 9.443 1.00 79.19 238 ILE A CA 1
ATOM 1921 C C . ILE A 1 238 ? -20.830 5.538 9.126 1.00 79.19 238 ILE A C 1
ATOM 1923 O O . ILE A 1 238 ? -21.873 5.159 9.662 1.00 79.19 238 ILE A O 1
ATOM 1927 N N . LEU A 1 239 ? -20.157 4.813 8.240 1.00 81.19 239 LEU A N 1
ATOM 1928 C CA . LEU A 1 239 ? -20.528 3.470 7.827 1.00 81.19 239 LEU A CA 1
ATOM 1929 C C . LEU A 1 239 ? -19.512 2.486 8.397 1.00 81.19 239 LEU A C 1
ATOM 1931 O O . LEU A 1 239 ? -18.319 2.585 8.125 1.00 81.19 239 LEU A O 1
ATOM 1935 N N . ILE A 1 240 ? -19.992 1.523 9.181 1.00 84.44 240 ILE A N 1
ATOM 1936 C CA . ILE A 1 240 ? -19.158 0.462 9.745 1.00 84.44 240 ILE A CA 1
ATOM 1937 C C . ILE A 1 240 ? -19.752 -0.876 9.327 1.00 84.44 240 ILE A C 1
ATOM 1939 O O . ILE A 1 240 ? -20.890 -1.192 9.679 1.00 84.44 240 ILE A O 1
ATOM 1943 N N . HIS A 1 241 ? -18.979 -1.664 8.588 1.00 86.62 241 HIS A N 1
ATOM 1944 C CA . HIS A 1 241 ? -19.361 -3.013 8.201 1.00 86.62 241 HIS A CA 1
ATOM 1945 C C . HIS A 1 241 ? -18.864 -4.014 9.243 1.00 86.62 241 HIS A C 1
ATOM 1947 O O . HIS A 1 241 ? -17.658 -4.237 9.379 1.00 86.62 241 HIS A O 1
ATOM 1953 N N . MET A 1 242 ? -19.801 -4.619 9.971 1.00 88.75 242 MET A N 1
ATOM 1954 C CA . MET A 1 242 ? -19.527 -5.547 11.069 1.00 88.75 242 MET A CA 1
ATOM 1955 C C . MET A 1 242 ? -19.985 -6.962 10.733 1.00 88.75 242 MET A C 1
ATOM 1957 O O . MET A 1 242 ? -21.001 -7.158 10.067 1.00 88.75 242 MET A O 1
ATOM 1961 N N . ASN A 1 243 ? -19.254 -7.955 11.233 1.00 86.25 243 ASN A N 1
ATOM 1962 C CA . ASN A 1 243 ? -19.664 -9.351 11.152 1.00 86.25 243 ASN A CA 1
ATOM 1963 C C . ASN A 1 243 ? -20.633 -9.683 12.306 1.00 86.25 243 ASN A C 1
ATOM 1965 O O . ASN A 1 243 ? -20.447 -9.209 13.426 1.00 86.25 243 ASN A O 1
ATOM 1969 N N . ASN A 1 244 ? -21.652 -10.510 12.051 1.00 86.31 244 ASN A N 1
ATOM 1970 C CA . ASN A 1 244 ? -22.637 -10.939 13.055 1.00 86.31 244 ASN A CA 1
ATOM 1971 C C . ASN A 1 244 ? -22.731 -12.472 13.188 1.00 86.31 244 ASN A C 1
ATOM 1973 O O . ASN A 1 244 ? -23.804 -13.027 13.440 1.00 86.31 244 ASN A O 1
ATOM 1977 N N . LYS A 1 245 ? -21.623 -13.192 12.977 1.00 85.50 245 LYS A N 1
ATOM 1978 C CA . LYS A 1 245 ? -21.563 -14.655 13.110 1.00 85.50 245 LYS A CA 1
ATOM 1979 C C . LYS A 1 245 ? -21.531 -15.062 14.589 1.00 85.50 245 LYS A C 1
ATOM 1981 O O . LYS A 1 245 ? -20.518 -15.528 15.113 1.00 85.50 245 LYS A O 1
ATOM 1986 N N . PHE A 1 246 ? -22.674 -14.901 15.256 1.00 81.69 246 PHE A N 1
ATOM 1987 C CA . PHE A 1 246 ? -22.857 -15.149 16.691 1.00 81.69 246 PHE A CA 1
ATOM 1988 C C . PHE A 1 246 ? -22.474 -16.572 17.113 1.00 81.69 246 PHE A C 1
ATOM 1990 O O . PHE A 1 246 ? -21.933 -16.768 18.199 1.00 81.69 246 PHE A O 1
ATOM 1997 N N . SER A 1 247 ? -22.702 -17.561 16.241 1.00 81.56 247 SER A N 1
ATOM 1998 C CA . SER A 1 247 ? -22.310 -18.959 16.468 1.00 81.56 247 SER A CA 1
ATOM 1999 C C . SER A 1 247 ? -20.808 -19.139 16.707 1.00 81.56 247 SER A C 1
ATOM 2001 O O . SER A 1 247 ? -20.410 -20.096 17.365 1.00 81.56 247 SER A O 1
ATOM 2003 N N . ASP A 1 248 ? -19.990 -18.203 16.225 1.00 79.38 248 ASP A N 1
ATOM 2004 C CA . ASP A 1 248 ? -18.539 -18.174 16.396 1.00 79.38 248 ASP A CA 1
ATOM 2005 C C . ASP A 1 248 ? -18.079 -17.131 17.443 1.00 79.38 248 ASP A C 1
ATOM 2007 O O . ASP A 1 248 ? -16.897 -16.796 17.509 1.00 79.38 248 ASP A O 1
ATOM 2011 N N . GLY A 1 249 ? -18.993 -16.612 18.274 1.00 80.62 249 GLY A N 1
ATOM 2012 C CA . GLY A 1 249 ? -18.686 -15.635 19.330 1.00 80.62 249 GLY A CA 1
ATOM 2013 C C . GLY A 1 249 ? -18.489 -14.196 18.839 1.00 80.62 249 GLY A C 1
ATOM 2014 O O . GLY A 1 249 ? -18.062 -13.338 19.618 1.00 80.62 249 GLY A O 1
ATOM 2015 N N . ILE A 1 250 ? -18.808 -13.925 17.567 1.00 83.19 250 ILE A N 1
ATOM 2016 C CA . ILE A 1 250 ? -18.708 -12.598 16.957 1.00 83.19 250 ILE A CA 1
ATOM 2017 C C . ILE A 1 250 ? -20.035 -11.856 17.079 1.00 83.19 250 ILE A C 1
ATOM 2019 O O . ILE A 1 250 ? -21.088 -12.393 16.735 1.00 83.19 250 ILE A O 1
ATOM 2023 N N . GLN A 1 251 ? -19.986 -10.621 17.568 1.00 81.25 251 GLN A N 1
ATOM 2024 C CA . GLN A 1 251 ? -21.163 -9.793 17.809 1.00 81.25 251 GLN A CA 1
ATOM 2025 C C . GLN A 1 251 ? -20.998 -8.405 17.196 1.00 81.25 251 GLN A C 1
ATOM 2027 O O . GLN A 1 251 ? -19.898 -7.855 17.132 1.00 81.25 251 GLN A O 1
ATOM 2032 N N . VAL A 1 252 ? -22.123 -7.821 16.791 1.00 78.31 252 VAL A N 1
ATOM 2033 C CA . VAL A 1 252 ? -22.181 -6.421 16.371 1.00 78.31 252 VAL A CA 1
ATOM 2034 C C . VAL A 1 252 ? -21.998 -5.526 17.595 1.00 78.31 252 VAL A C 1
ATOM 2036 O O . VAL A 1 252 ? -22.702 -5.663 18.596 1.00 78.31 252 VAL A O 1
ATOM 2039 N N . CYS A 1 253 ? -21.065 -4.583 17.502 1.00 70.06 253 CYS A N 1
ATOM 2040 C CA . CYS A 1 253 ? -20.908 -3.517 18.480 1.00 70.06 253 CYS A CA 1
ATOM 2041 C C . CYS A 1 253 ? -21.929 -2.407 18.180 1.00 70.06 253 CYS A C 1
ATOM 2043 O O . CYS A 1 253 ? -22.026 -1.944 17.046 1.00 70.06 253 CYS A O 1
ATOM 2045 N N . VAL A 1 254 ? -22.683 -1.948 19.180 1.00 65.88 254 VAL A N 1
ATOM 2046 C CA . VAL A 1 254 ? -23.601 -0.813 18.991 1.00 65.88 254 VAL A CA 1
ATOM 2047 C C . VAL A 1 254 ? -22.781 0.488 19.015 1.00 65.88 254 VAL A C 1
ATOM 2049 O O . VAL A 1 254 ? -22.134 0.761 20.029 1.00 65.88 254 VAL A O 1
ATOM 2052 N N . PRO A 1 255 ? -22.759 1.298 17.938 1.00 59.78 255 PRO A N 1
ATOM 2053 C CA . PRO A 1 255 ? -22.030 2.563 17.937 1.00 59.78 255 PRO A CA 1
ATOM 2054 C C . PRO A 1 255 ? -22.721 3.550 18.884 1.00 59.78 255 PRO A C 1
ATOM 2056 O O . PRO A 1 255 ? -23.892 3.867 18.693 1.00 59.78 255 PRO A O 1
ATOM 2059 N N . ALA A 1 256 ? -22.016 4.013 19.922 1.00 54.16 256 ALA A N 1
ATOM 2060 C CA . ALA A 1 256 ? -22.660 4.746 21.017 1.00 54.16 256 ALA A CA 1
ATOM 2061 C C . ALA A 1 256 ? -22.206 6.203 21.211 1.00 54.16 256 ALA A C 1
ATOM 2063 O O . ALA A 1 256 ? -22.949 6.961 21.826 1.00 54.16 256 ALA A O 1
ATOM 2064 N N . LEU A 1 257 ? -21.041 6.645 20.720 1.00 56.28 257 LEU A N 1
ATOM 2065 C CA . LEU A 1 257 ? -20.500 7.966 21.083 1.00 56.28 257 LEU A CA 1
ATOM 2066 C C . LEU A 1 257 ? -19.635 8.577 19.969 1.00 56.28 257 LEU A C 1
ATOM 2068 O O . LEU A 1 257 ? -18.601 8.017 19.610 1.00 56.28 257 LEU A O 1
ATOM 2072 N N . PHE A 1 258 ? -20.012 9.767 19.490 1.00 58.47 258 PHE A N 1
ATOM 2073 C CA . PHE A 1 258 ? -19.186 10.606 18.616 1.00 58.47 258 PHE A CA 1
ATOM 2074 C C . PHE A 1 258 ? -18.861 11.915 19.334 1.00 58.47 258 PHE A C 1
ATOM 2076 O O . PHE A 1 258 ? -19.756 12.697 19.642 1.00 58.47 258 PHE A O 1
ATOM 2083 N N . SER A 1 259 ? -17.582 12.166 19.601 1.00 54.38 259 SER A N 1
ATOM 2084 C CA . SER A 1 259 ? -17.117 13.426 20.184 1.00 54.38 259 SER A CA 1
ATOM 2085 C C . SER A 1 259 ? -16.172 14.128 19.213 1.00 54.38 259 SER A C 1
ATOM 2087 O O . SER A 1 259 ? -15.146 13.559 18.836 1.00 54.38 259 SER A O 1
ATOM 2089 N N . ARG A 1 260 ? -16.479 15.375 18.837 1.00 53.12 260 ARG A N 1
ATOM 2090 C CA . ARG A 1 260 ? -15.484 16.284 18.244 1.00 53.12 260 ARG A CA 1
ATOM 2091 C C . ARG A 1 260 ? -14.451 16.666 19.317 1.00 53.12 260 ARG A C 1
ATOM 2093 O O . ARG A 1 260 ? -14.787 16.622 20.499 1.00 53.12 260 ARG A O 1
ATOM 2100 N N . PRO A 1 261 ? -13.242 17.138 18.961 1.00 46.22 261 PRO A N 1
ATOM 2101 C CA . PRO A 1 261 ? -12.296 17.704 19.930 1.00 46.22 261 PRO A CA 1
ATOM 2102 C C . PRO A 1 261 ? -12.781 18.985 20.648 1.00 46.22 261 PRO A C 1
ATOM 2104 O O . PRO A 1 261 ? -11.984 19.654 21.293 1.00 46.22 261 PRO A O 1
ATOM 2107 N N . VAL A 1 262 ? -14.070 19.336 20.569 1.00 35.88 262 VAL A N 1
ATOM 2108 C CA . VAL A 1 262 ? -14.688 20.413 21.346 1.00 35.88 262 VAL A CA 1
ATOM 2109 C C . VAL A 1 262 ? -15.932 19.863 22.051 1.00 35.88 262 VAL A C 1
ATOM 2111 O O . VAL A 1 262 ? -16.939 19.584 21.412 1.00 35.88 262 VAL A O 1
ATOM 2114 N N . ALA A 1 263 ? -15.783 19.714 23.369 1.00 30.27 263 ALA A N 1
ATOM 2115 C CA . ALA A 1 263 ? -16.777 19.677 24.445 1.00 30.27 263 ALA A CA 1
ATOM 2116 C C . ALA A 1 263 ? -18.029 18.762 24.359 1.00 30.27 263 ALA A C 1
ATOM 2118 O O . ALA A 1 263 ? -18.945 18.963 23.570 1.00 30.27 263 ALA A O 1
ATOM 2119 N N . CYS A 1 264 ? -18.106 17.927 25.403 1.00 24.58 264 CYS A N 1
ATOM 2120 C CA . CYS A 1 264 ? -19.280 17.407 26.121 1.00 24.58 264 CYS A CA 1
ATOM 2121 C C . CYS A 1 264 ? -19.944 16.081 25.681 1.00 24.58 264 CYS A C 1
ATOM 2123 O O . CYS A 1 264 ? -20.025 15.766 24.496 1.00 24.58 264 CYS A O 1
ATOM 2125 N N . PRO A 1 265 ? -20.388 15.269 26.672 1.00 28.16 265 PRO A N 1
ATOM 2126 C CA . PRO A 1 265 ? -20.750 13.867 26.494 1.00 28.16 265 PRO A CA 1
ATOM 2127 C C . PRO A 1 265 ? -22.213 13.718 26.061 1.00 28.16 265 PRO A C 1
ATOM 2129 O O . PRO A 1 265 ? -23.104 14.328 26.647 1.00 28.16 265 PRO A O 1
ATOM 2132 N N . ALA A 1 266 ? -22.479 12.851 25.087 1.00 25.27 266 ALA A N 1
ATOM 2133 C CA . ALA A 1 266 ? -23.835 12.460 24.712 1.00 25.27 266 ALA A CA 1
ATOM 2134 C C . ALA A 1 266 ? -24.047 10.979 25.046 1.00 25.27 266 ALA A C 1
ATOM 2136 O O . ALA A 1 266 ? -23.694 10.100 24.272 1.00 25.27 266 ALA A O 1
ATOM 2137 N N . VAL A 1 267 ? -24.598 10.694 26.225 1.00 24.88 267 VAL A N 1
ATOM 2138 C CA . VAL A 1 267 ? -24.979 9.333 26.628 1.00 24.88 267 VAL A CA 1
ATOM 2139 C C . VAL A 1 267 ? -26.272 8.950 25.911 1.00 24.88 267 VAL A C 1
ATOM 2141 O O . VAL A 1 267 ? -27.302 9.573 26.150 1.00 24.88 267 VAL A O 1
ATOM 2144 N N . TYR A 1 268 ? -26.245 7.887 25.106 1.00 26.94 268 TYR A N 1
ATOM 2145 C CA . TYR A 1 268 ? -27.453 7.157 24.717 1.00 26.94 268 TYR A CA 1
ATOM 2146 C C . TYR A 1 268 ? -27.314 5.684 25.101 1.00 26.94 268 TYR A C 1
ATOM 2148 O O . TYR A 1 268 ? -26.404 4.984 24.664 1.00 26.94 268 TYR A O 1
ATOM 2156 N N . ARG A 1 269 ? -28.226 5.227 25.966 1.00 29.14 269 ARG A N 1
ATOM 2157 C CA . ARG A 1 269 ? -28.418 3.814 26.303 1.00 29.14 269 ARG A CA 1
ATOM 2158 C C . ARG A 1 269 ? -29.419 3.212 25.330 1.00 29.14 269 ARG A C 1
ATOM 2160 O O . ARG A 1 269 ? -30.492 3.775 25.144 1.00 29.14 269 ARG A O 1
ATOM 2167 N N . ASN A 1 270 ? -29.136 2.005 24.858 1.00 28.09 270 ASN A N 1
ATOM 2168 C CA . ASN A 1 270 ? -30.182 1.000 24.788 1.00 28.09 270 ASN A CA 1
ATOM 2169 C C . ASN A 1 270 ? -29.625 -0.373 25.144 1.00 28.09 270 ASN A C 1
ATOM 2171 O O . ASN A 1 270 ? -28.570 -0.798 24.682 1.00 28.09 270 ASN A O 1
ATOM 2175 N N . SER A 1 271 ? -30.346 -1.005 26.057 1.00 38.72 271 SER A N 1
ATOM 2176 C CA . SER A 1 271 ? -30.093 -2.305 26.646 1.00 38.72 271 SER A CA 1
ATOM 2177 C C . SER A 1 271 ? -30.491 -3.425 25.697 1.00 38.72 271 SER A C 1
ATOM 2179 O O . SER A 1 271 ? -31.583 -3.375 25.134 1.00 38.72 271 SER A O 1
ATOM 2181 N N . LEU A 1 272 ? -29.644 -4.451 25.632 1.00 36.88 272 LEU A N 1
ATOM 2182 C CA . LEU A 1 272 ? -29.930 -5.877 25.864 1.00 36.88 272 LEU A CA 1
ATOM 2183 C C . LEU A 1 272 ? -28.895 -6.694 25.079 1.00 36.88 272 LEU A C 1
ATOM 2185 O O . LEU A 1 272 ? -28.822 -6.551 23.868 1.00 36.88 272 LEU A O 1
ATOM 2189 N N . LEU A 1 273 ? -28.114 -7.538 25.765 1.00 36.91 273 LEU A N 1
ATOM 2190 C CA . LEU A 1 273 ? -27.876 -8.945 25.401 1.00 36.91 273 LEU A CA 1
ATOM 2191 C C . LEU A 1 273 ? -26.989 -9.644 26.465 1.00 36.91 273 LEU A C 1
ATOM 2193 O O . LEU A 1 273 ? -26.031 -9.044 26.962 1.00 36.91 273 LEU A O 1
ATOM 2197 N N . PRO A 1 274 ? -27.296 -10.904 26.838 1.00 46.28 274 PRO A N 1
ATOM 2198 C CA . PRO A 1 274 ? -26.578 -11.654 27.863 1.00 46.28 274 PRO A CA 1
ATOM 2199 C C . PRO A 1 274 ? -25.445 -12.528 27.290 1.00 46.28 274 PRO A C 1
ATOM 2201 O O . PRO A 1 274 ? -25.659 -13.339 26.395 1.00 46.28 274 PRO A O 1
ATOM 2204 N N . ASN A 1 275 ? -24.247 -12.360 27.858 1.00 38.44 275 ASN A N 1
ATOM 2205 C CA . ASN A 1 275 ? -23.303 -13.356 28.408 1.00 38.44 275 ASN A CA 1
ATOM 2206 C C . ASN A 1 275 ? -21.853 -12.828 28.225 1.00 38.44 275 ASN A C 1
ATOM 2208 O O . ASN A 1 275 ? -21.317 -12.856 27.118 1.00 38.44 275 ASN A O 1
ATOM 2212 N N . PRO A 1 276 ? -21.226 -12.257 29.270 1.00 45.66 276 PRO A N 1
ATOM 2213 C CA . PRO A 1 276 ? -20.184 -11.234 29.112 1.00 45.66 276 PRO A CA 1
ATOM 2214 C C . PRO A 1 276 ? -18.735 -11.724 28.926 1.00 45.66 276 PRO A C 1
ATOM 2216 O O . PRO A 1 276 ? -17.852 -10.885 28.760 1.00 45.66 276 PRO A O 1
ATOM 2219 N N . ALA A 1 277 ? -18.453 -13.030 28.956 1.00 44.78 277 ALA A N 1
ATOM 2220 C CA . ALA A 1 277 ? -17.077 -13.517 29.124 1.00 44.78 277 ALA A CA 1
ATOM 2221 C C . ALA A 1 277 ? -16.287 -13.807 27.825 1.00 44.78 277 ALA A C 1
ATOM 2223 O O . ALA A 1 277 ? -15.067 -13.935 27.897 1.00 44.78 277 ALA A O 1
ATOM 2224 N N . THR A 1 278 ? -16.923 -13.907 26.648 1.00 49.94 278 THR A N 1
ATOM 2225 C CA . THR A 1 278 ? -16.252 -14.410 25.420 1.00 49.94 278 THR A CA 1
ATOM 2226 C C . THR A 1 278 ? -16.551 -13.644 24.123 1.00 49.94 278 THR A C 1
ATOM 2228 O O . THR A 1 278 ? -16.184 -14.111 23.048 1.00 49.94 278 THR A O 1
ATOM 2231 N N . SER A 1 279 ? -17.183 -12.469 24.181 1.00 62.31 279 SER A N 1
ATOM 2232 C CA . SER A 1 279 ? -17.618 -11.748 22.974 1.00 62.31 279 SER A CA 1
ATOM 2233 C C . SER A 1 279 ? -16.484 -10.965 22.286 1.00 62.31 279 SER A C 1
ATOM 2235 O O . SER A 1 279 ? -15.728 -10.236 22.944 1.00 62.31 279 SER A O 1
ATOM 2237 N N . MET A 1 280 ? -16.404 -11.065 20.955 1.00 73.88 280 MET A N 1
ATOM 2238 C CA . MET A 1 280 ? -15.520 -10.268 20.092 1.00 73.88 280 MET A CA 1
ATOM 2239 C C . MET A 1 280 ? -16.351 -9.442 19.094 1.00 73.88 280 MET A C 1
ATOM 2241 O O . MET A 1 280 ? -17.341 -9.943 18.566 1.00 73.88 280 MET A O 1
ATOM 2245 N N . CYS A 1 281 ? -15.942 -8.204 18.812 1.00 77.88 281 CYS A N 1
ATOM 2246 C CA . CYS A 1 281 ? -16.478 -7.405 17.704 1.00 77.88 281 CYS A CA 1
ATOM 2247 C C . CYS A 1 281 ? -15.495 -7.418 16.538 1.00 77.88 281 CYS A C 1
ATOM 2249 O O . CYS A 1 281 ? -14.298 -7.272 16.766 1.00 77.88 281 CYS A O 1
ATOM 2251 N N . VAL A 1 282 ? -15.982 -7.571 15.304 1.00 76.06 282 VAL A N 1
ATOM 2252 C CA . VAL A 1 282 ? -15.130 -7.648 14.108 1.00 76.06 282 VAL A CA 1
ATOM 2253 C C . VAL A 1 282 ? -15.682 -6.739 13.010 1.00 76.06 282 VAL A C 1
ATOM 2255 O O . VAL A 1 282 ? -16.865 -6.824 12.673 1.00 76.06 282 VAL A O 1
ATOM 2258 N N . CYS A 1 283 ? -14.822 -5.879 12.461 1.00 79.56 283 CYS A N 1
ATOM 2259 C CA . CYS A 1 283 ? -15.138 -4.869 11.452 1.00 79.56 283 CYS A CA 1
ATOM 2260 C C . CYS A 1 283 ? -14.270 -5.060 10.203 1.00 79.56 283 CYS A C 1
ATOM 2262 O O . CYS A 1 283 ? -13.058 -5.230 10.316 1.00 79.56 283 CYS A O 1
ATOM 2264 N N . ALA A 1 284 ? -14.883 -5.036 9.021 1.00 76.69 284 ALA A N 1
ATOM 2265 C CA . ALA A 1 284 ? -14.162 -5.125 7.748 1.00 76.69 284 ALA A CA 1
ATOM 2266 C C . ALA A 1 284 ? -13.878 -3.740 7.179 1.00 76.69 284 ALA A C 1
ATOM 2268 O O . ALA A 1 284 ? -12.828 -3.509 6.605 1.00 76.69 284 ALA A O 1
ATOM 2269 N N . SER A 1 285 ? -14.808 -2.807 7.377 1.00 75.38 285 SER A N 1
ATOM 2270 C CA . SER A 1 285 ? -14.653 -1.422 6.963 1.00 75.38 285 SER A CA 1
ATOM 2271 C C . SER A 1 285 ? -15.257 -0.490 8.005 1.00 75.38 285 SER A C 1
ATOM 2273 O O . SER A 1 285 ? -16.236 -0.825 8.679 1.00 75.38 285 SER A O 1
ATOM 2275 N N . ALA A 1 286 ? -14.646 0.675 8.158 1.00 72.31 286 ALA A N 1
ATOM 2276 C CA . ALA A 1 286 ? -15.131 1.790 8.945 1.00 72.31 286 ALA A CA 1
ATOM 2277 C C . ALA A 1 286 ? -14.756 3.073 8.199 1.00 72.31 286 ALA A C 1
ATOM 2279 O O . ALA A 1 286 ? -13.614 3.528 8.260 1.00 72.31 286 ALA A O 1
ATOM 2280 N N . SER A 1 287 ? -15.718 3.646 7.482 1.00 65.94 287 SER A N 1
ATOM 2281 C CA . SER A 1 287 ? -15.545 4.917 6.789 1.00 65.94 287 SER A CA 1
ATOM 2282 C C . SER A 1 287 ? -16.390 6.003 7.440 1.00 65.94 287 SER A C 1
ATOM 2284 O O . SER A 1 287 ? -17.483 5.771 7.960 1.00 65.94 287 SER A O 1
ATOM 2286 N N . ALA A 1 288 ? -15.850 7.212 7.428 1.00 67.19 288 ALA A N 1
ATOM 2287 C CA . ALA A 1 288 ? -16.504 8.406 7.917 1.00 67.19 288 ALA A CA 1
ATOM 2288 C C . ALA A 1 288 ? -16.426 9.447 6.801 1.00 67.19 288 ALA A C 1
ATOM 2290 O O . ALA A 1 288 ? -15.340 9.732 6.301 1.00 67.19 288 ALA A O 1
ATOM 2291 N N . THR A 1 289 ? -17.573 9.974 6.381 1.00 65.62 289 THR A N 1
ATOM 2292 C CA . THR A 1 289 ? -17.670 10.845 5.203 1.00 65.62 289 THR A CA 1
ATOM 2293 C C . THR A 1 289 ? -18.043 12.261 5.628 1.00 65.62 289 THR A C 1
ATOM 2295 O O . THR A 1 289 ? -18.897 12.457 6.499 1.00 65.62 289 THR A O 1
ATOM 2298 N N . LEU A 1 290 ? -17.394 13.260 5.025 1.00 70.50 290 LEU A N 1
ATOM 2299 C CA . LEU A 1 290 ? -17.706 14.673 5.233 1.00 70.50 290 LEU A CA 1
ATOM 2300 C C . LEU A 1 290 ? -18.796 15.155 4.257 1.00 70.50 290 LEU A C 1
ATOM 2302 O O . LEU A 1 290 ? -18.986 14.606 3.175 1.00 70.50 290 LEU A O 1
ATOM 2306 N N . LEU A 1 291 ? -19.542 16.176 4.671 1.00 62.78 291 LEU A N 1
ATOM 2307 C CA . LEU A 1 291 ? -20.392 17.013 3.832 1.00 62.78 291 LEU A CA 1
ATOM 2308 C C . LEU A 1 291 ? -19.498 18.044 3.147 1.00 62.78 291 LEU A C 1
ATOM 2310 O O . LEU A 1 291 ? -18.809 18.800 3.840 1.00 62.78 291 LEU A O 1
ATOM 2314 N N . HIS A 1 292 ? -19.550 18.068 1.818 1.00 52.88 292 HIS A N 1
ATOM 2315 C CA . HIS A 1 292 ? -18.983 19.122 0.982 1.00 52.88 292 HIS A CA 1
ATOM 2316 C C . HIS A 1 292 ? -20.071 20.105 0.556 1.00 52.88 292 HIS A C 1
ATOM 2318 O O . HIS A 1 292 ? -21.201 19.640 0.276 1.00 52.88 292 HIS A O 1
#

Sequence (292 aa):
MRAVPFNIGHDHQLSSSRQIRQEIHAGAWCPRSSISDSVVEWLEIDLRSTFVIIGMETQGRHGMGLGKEYAEFYRIMYMRPGFNEWRPYRDRKDNQVFEGNKDTRDSKFNRLDPPIIADKVRFIPFSKHVRTVCMRVELHGCNHTEDLVSYSARQGDALSSGIMMHDWIYDGGISADGWLHNGIGTLYDGRLGLEDFKHDSHSWVGWKRSSASLLPGTTEPFLRFSFHFQTPGNLSAILIHMNNKFSDGIQVCVPALFSRPVACPAVYRNSLLPNPATSMCVCASASATLLH

Radius of gyration: 22.72 Å; Cα contacts (8 Å, |Δi|>4): 673; chains: 1; bounding box: 54×41×69 Å